Protein AF-A0A8J1U264-F1 (afdb_monomer_lite)

Radius of gyration: 26.64 Å; chains: 1; bounding box: 73×40×82 Å

Structure (mmCIF, N/CA/C/O backbone):
data_AF-A0A8J1U264-F1
#
_entry.id   AF-A0A8J1U264-F1
#
loop_
_atom_site.group_PDB
_atom_site.id
_atom_site.type_symbol
_atom_site.label_atom_id
_atom_site.label_alt_id
_atom_site.label_comp_id
_atom_site.label_asym_id
_atom_site.label_entity_id
_atom_site.label_seq_id
_atom_site.pdbx_PDB_ins_code
_atom_site.Cartn_x
_atom_site.Cartn_y
_atom_site.Cartn_z
_atom_site.occupancy
_atom_site.B_iso_or_equiv
_atom_site.auth_seq_id
_atom_site.auth_comp_id
_atom_site.auth_asym_id
_atom_site.auth_atom_id
_atom_site.pdbx_PDB_model_num
ATOM 1 N N . MET A 1 1 ? -40.507 -10.724 37.051 1.00 33.94 1 MET A N 1
ATOM 2 C CA . MET A 1 1 ? -40.653 -12.168 37.291 1.00 33.94 1 MET A CA 1
ATOM 3 C C . MET A 1 1 ? -40.998 -12.768 35.941 1.00 33.94 1 MET A C 1
ATOM 5 O O . MET A 1 1 ? -42.095 -12.512 35.477 1.00 33.94 1 MET A O 1
ATOM 9 N N . ASP A 1 2 ? -40.123 -13.366 35.143 1.00 29.97 2 ASP A N 1
ATOM 10 C CA . ASP A 1 2 ? -38.766 -13.906 35.303 1.00 29.97 2 ASP A CA 1
ATOM 11 C C . ASP A 1 2 ? -38.096 -13.805 33.915 1.00 29.97 2 ASP A C 1
ATOM 13 O O . ASP A 1 2 ? -38.728 -14.080 32.902 1.00 29.97 2 ASP A O 1
ATOM 17 N N . SER A 1 3 ? -36.954 -13.131 33.765 1.00 36.91 3 SER A N 1
ATOM 18 C CA . SER A 1 3 ? -35.611 -13.733 33.676 1.00 36.91 3 SER A CA 1
ATOM 19 C C . SER A 1 3 ? -35.494 -14.972 32.774 1.00 36.91 3 SER A C 1
ATOM 21 O O . SER A 1 3 ? -35.333 -16.088 33.254 1.00 36.91 3 SER A O 1
ATOM 23 N N . THR A 1 4 ? -35.426 -14.747 31.462 1.00 35.34 4 THR A N 1
ATOM 24 C CA . THR A 1 4 ? -34.697 -15.620 30.522 1.00 35.34 4 THR A CA 1
ATOM 25 C C . THR A 1 4 ? -33.761 -14.778 29.658 1.00 35.34 4 THR A C 1
ATOM 27 O O . THR A 1 4 ? -33.914 -14.648 28.449 1.00 35.34 4 THR A O 1
ATOM 30 N N . SER A 1 5 ? -32.785 -14.170 30.328 1.00 44.94 5 SER A N 1
ATOM 31 C CA . SER A 1 5 ? -31.529 -13.714 29.741 1.00 44.94 5 SER A CA 1
ATOM 32 C C . SER A 1 5 ? -30.432 -14.504 30.432 1.00 44.94 5 SER A C 1
ATOM 34 O O . SER A 1 5 ? -30.062 -14.158 31.552 1.00 44.94 5 SER A O 1
ATOM 36 N N . THR A 1 6 ? -29.970 -15.593 29.816 1.00 41.72 6 THR A N 1
ATOM 37 C CA . THR A 1 6 ? -28.594 -16.111 29.927 1.00 41.72 6 THR A CA 1
ATOM 38 C C . THR A 1 6 ? -28.436 -17.390 29.102 1.00 41.72 6 THR A C 1
ATOM 40 O O . THR A 1 6 ? -29.310 -18.250 29.112 1.00 41.72 6 THR A O 1
ATOM 43 N N . ARG A 1 7 ? -27.259 -17.514 28.471 1.00 38.50 7 ARG A N 1
ATOM 44 C CA . ARG A 1 7 ? -26.698 -18.663 27.727 1.00 38.50 7 ARG A CA 1
ATOM 45 C C . ARG A 1 7 ? -26.995 -18.763 26.228 1.00 38.50 7 ARG A C 1
ATOM 47 O O . ARG A 1 7 ? -27.606 -19.713 25.757 1.00 38.50 7 ARG A O 1
ATOM 54 N N . ALA A 1 8 ? -26.363 -17.863 25.478 1.00 40.03 8 ALA A N 1
ATOM 55 C CA . ALA A 1 8 ? -25.859 -18.152 24.130 1.00 40.03 8 ALA A CA 1
ATOM 56 C C . ALA A 1 8 ? -24.315 -18.025 24.049 1.00 40.03 8 ALA A C 1
ATOM 58 O O . ALA A 1 8 ? -23.764 -17.819 22.977 1.00 40.03 8 ALA A O 1
ATOM 59 N N . GLU A 1 9 ? -23.597 -18.134 25.174 1.00 43.22 9 GLU A N 1
ATOM 60 C CA . GLU A 1 9 ? -22.150 -17.840 25.252 1.00 43.22 9 GLU A CA 1
ATOM 61 C C . GLU A 1 9 ? -21.203 -19.011 24.925 1.00 43.22 9 GLU A C 1
ATOM 63 O O . GLU A 1 9 ? -19.997 -18.878 25.089 1.00 43.22 9 GLU A O 1
ATOM 68 N N . THR A 1 10 ? -21.670 -20.178 24.470 1.00 46.53 10 THR A N 1
ATOM 69 C CA . THR A 1 10 ? -20.759 -21.341 24.308 1.00 46.53 10 THR A CA 1
ATOM 70 C C . THR A 1 10 ? -21.013 -22.217 23.089 1.00 46.53 10 THR A C 1
ATOM 72 O O . THR A 1 10 ? -20.634 -23.382 23.087 1.00 46.53 10 THR A O 1
ATOM 75 N N . THR A 1 11 ? -21.604 -21.695 22.014 1.00 47.47 11 THR A N 1
ATOM 76 C CA . THR A 1 11 ? -21.873 -22.545 20.842 1.00 47.47 11 THR A CA 1
ATOM 77 C C . THR A 1 11 ? -20.769 -22.588 19.787 1.00 47.47 11 THR A C 1
ATOM 79 O O . THR A 1 11 ? -20.825 -23.502 18.984 1.00 47.47 11 THR A O 1
ATOM 82 N N . ASN A 1 12 ? -19.740 -21.720 19.789 1.00 62.34 12 ASN A N 1
ATOM 83 C CA . ASN A 1 12 ? -18.682 -21.749 18.748 1.00 62.34 12 ASN A CA 1
ATOM 84 C C . ASN A 1 12 ? -17.298 -21.178 19.157 1.00 62.34 12 ASN A C 1
ATOM 86 O O . ASN A 1 12 ? -16.482 -20.871 18.292 1.00 62.34 12 ASN A O 1
ATOM 90 N N . GLY A 1 13 ? -17.012 -20.984 20.451 1.00 77.00 13 GLY A N 1
ATOM 91 C CA . GLY A 1 13 ? -15.736 -20.385 20.895 1.00 77.00 13 GLY A CA 1
ATOM 92 C C . GLY A 1 13 ? -15.596 -18.874 20.633 1.00 77.00 13 GLY A C 1
ATOM 93 O O . GLY A 1 13 ? -14.524 -18.312 20.838 1.00 77.00 13 GLY A O 1
ATOM 94 N N . LEU A 1 14 ? -16.677 -18.209 20.210 1.00 88.88 14 LEU A N 1
ATOM 95 C CA . LEU A 1 14 ? -16.767 -16.753 20.080 1.00 88.88 14 LEU A CA 1
ATOM 96 C C . LEU A 1 14 ? -17.005 -16.112 21.452 1.00 88.88 14 LEU A C 1
ATOM 98 O O . LEU A 1 14 ? -17.959 -16.469 22.141 1.00 88.88 14 LEU A O 1
ATOM 102 N N . SER A 1 15 ? -16.178 -15.141 21.832 1.00 92.44 15 SER A N 1
ATOM 103 C CA . SER A 1 15 ? -16.378 -14.330 23.036 1.00 92.44 15 SER A CA 1
ATOM 104 C C . SER A 1 15 ? -15.818 -12.922 22.849 1.00 92.44 15 SER A C 1
ATOM 106 O O . SER A 1 15 ? -14.955 -12.691 21.997 1.00 92.44 15 SER A O 1
ATOM 108 N N . THR A 1 16 ? -16.267 -11.976 23.674 1.00 92.62 16 THR A N 1
ATOM 109 C CA . THR A 1 16 ? -15.759 -10.595 23.653 1.00 92.62 16 THR A CA 1
ATOM 110 C C . THR A 1 16 ? -14.276 -10.523 24.025 1.00 92.62 16 THR A C 1
ATOM 112 O O . THR A 1 16 ? -13.558 -9.666 23.516 1.00 92.62 16 THR A O 1
ATOM 115 N N . ASP A 1 17 ? -13.787 -11.440 24.865 1.00 91.38 17 ASP A N 1
ATOM 116 C CA . ASP A 1 17 ? -12.364 -11.510 25.219 1.00 91.38 17 ASP A CA 1
ATOM 117 C C . ASP A 1 17 ? -11.510 -11.983 24.030 1.00 91.38 17 ASP A C 1
ATOM 119 O O . ASP A 1 17 ? -10.441 -11.420 23.790 1.00 91.38 17 ASP A O 1
ATOM 123 N N . VAL A 1 18 ? -12.006 -12.944 23.235 1.00 92.75 18 VAL A N 1
ATOM 124 C CA . VAL A 1 18 ? -11.371 -13.331 21.962 1.00 92.75 18 VAL A CA 1
ATOM 125 C C . VAL A 1 18 ? -11.401 -12.155 20.985 1.00 92.75 18 VAL A C 1
ATOM 127 O O . VAL A 1 18 ? -10.377 -11.796 20.416 1.00 92.75 18 VAL A O 1
ATOM 130 N N . LEU A 1 19 ? -12.549 -11.491 20.826 1.00 94.50 19 LEU A N 1
ATOM 131 C CA . LEU A 1 19 ? -12.677 -10.339 19.932 1.00 94.50 19 LEU A CA 1
ATOM 132 C C . LEU A 1 19 ? -11.711 -9.201 20.300 1.00 94.50 19 LEU A C 1
ATOM 134 O O . LEU A 1 19 ? -11.090 -8.602 19.420 1.00 94.50 19 LEU A O 1
ATOM 138 N N . LEU A 1 20 ? -11.537 -8.918 21.593 1.00 92.81 20 LEU A N 1
ATOM 139 C CA . LEU A 1 20 ? -10.576 -7.930 22.086 1.00 92.81 20 LEU A CA 1
ATOM 140 C C . LEU A 1 20 ? -9.125 -8.323 21.792 1.00 92.81 20 LEU A C 1
ATOM 142 O O . LEU A 1 20 ? -8.337 -7.447 21.420 1.00 92.81 20 LEU A O 1
ATOM 146 N N . SER A 1 21 ? -8.784 -9.609 21.929 1.00 91.88 21 SER A N 1
ATOM 147 C CA . SER A 1 21 ? -7.420 -10.118 21.745 1.00 91.88 21 SER A CA 1
ATOM 148 C C . SER A 1 21 ? -6.993 -10.224 20.280 1.00 91.88 21 SER A C 1
ATOM 150 O O . SER A 1 21 ? -5.794 -10.181 19.999 1.00 91.88 21 SER A O 1
ATOM 152 N N . LEU A 1 22 ? -7.946 -10.309 19.342 1.00 94.69 22 LEU A N 1
ATOM 153 C CA . LEU A 1 22 ? -7.661 -10.310 17.907 1.00 94.69 22 LEU A CA 1
ATOM 154 C C . LEU A 1 22 ? -6.816 -9.093 17.516 1.00 94.69 22 LEU A C 1
ATOM 156 O O . LEU A 1 22 ? -7.205 -7.947 17.738 1.00 94.69 22 LEU A O 1
ATOM 160 N N . THR A 1 23 ? -5.655 -9.323 16.914 1.00 93.75 23 THR A N 1
ATOM 161 C CA . THR A 1 23 ? -4.781 -8.241 16.461 1.00 93.75 23 THR A CA 1
ATOM 162 C C . THR A 1 23 ? -3.932 -8.690 15.274 1.00 93.75 23 THR A C 1
ATOM 164 O O . THR A 1 23 ? -3.435 -9.821 15.273 1.00 93.75 23 THR A O 1
ATOM 167 N N . PRO A 1 24 ? -3.729 -7.827 14.265 1.00 93.06 24 PRO A N 1
ATOM 168 C CA . PRO A 1 24 ? -2.766 -8.081 13.198 1.00 93.06 24 PRO A CA 1
ATOM 169 C C . PRO A 1 24 ? -1.309 -7.891 13.660 1.00 93.06 24 PRO A C 1
ATOM 171 O O . PRO A 1 24 ? -0.377 -8.262 12.941 1.00 93.06 24 PRO A O 1
ATOM 174 N N . VAL A 1 25 ? -1.085 -7.327 14.853 1.00 91.50 25 VAL A N 1
ATOM 175 C CA . VAL A 1 25 ? 0.249 -6.994 15.361 1.00 91.50 25 VAL A CA 1
ATOM 176 C C . VAL A 1 25 ? 0.905 -8.204 16.027 1.00 91.50 25 VAL A C 1
ATOM 178 O O . VAL A 1 25 ? 0.400 -8.768 16.996 1.00 91.50 25 VAL A O 1
ATOM 181 N N . GLN A 1 26 ? 2.088 -8.574 15.544 1.00 86.75 26 GLN A N 1
ATOM 182 C CA . GLN A 1 26 ? 2.926 -9.636 16.089 1.00 86.75 26 GLN A CA 1
ATOM 183 C C . GLN A 1 26 ? 4.341 -9.097 16.309 1.00 86.75 26 GLN A C 1
ATOM 185 O O . GLN A 1 26 ? 4.951 -8.589 15.377 1.00 86.75 26 GLN A O 1
ATOM 190 N N . ASN A 1 27 ? 4.875 -9.186 17.533 1.00 85.56 27 ASN A N 1
ATOM 191 C CA . ASN A 1 27 ? 6.211 -8.666 17.872 1.00 85.56 27 ASN A CA 1
ATOM 192 C C . ASN A 1 27 ? 6.417 -7.190 17.453 1.00 85.56 27 ASN A C 1
ATOM 194 O O . ASN A 1 27 ? 7.462 -6.832 16.922 1.00 85.56 27 ASN A O 1
ATOM 198 N N . ASN A 1 28 ? 5.407 -6.335 17.676 1.00 82.94 28 ASN A N 1
ATOM 199 C CA . ASN A 1 28 ? 5.341 -4.936 17.212 1.00 82.94 28 ASN A CA 1
ATOM 200 C C . ASN A 1 28 ? 5.314 -4.724 15.686 1.00 82.94 28 ASN A C 1
ATOM 202 O O . ASN A 1 28 ? 5.345 -3.577 15.244 1.00 82.94 28 ASN A O 1
ATOM 206 N N . THR A 1 29 ? 5.186 -5.778 14.883 1.00 85.69 29 THR A N 1
ATOM 207 C CA . THR A 1 29 ? 5.007 -5.687 13.431 1.00 85.69 29 THR A CA 1
ATOM 208 C C . THR A 1 29 ? 3.558 -5.958 13.062 1.00 85.69 29 THR A C 1
ATOM 210 O O . THR A 1 29 ? 3.002 -6.986 13.440 1.00 85.69 29 THR A O 1
ATOM 213 N N . ASP A 1 30 ? 2.942 -5.053 12.311 1.00 90.31 30 ASP A N 1
ATOM 214 C CA . ASP A 1 30 ? 1.633 -5.301 11.719 1.00 90.31 30 ASP A CA 1
ATOM 215 C C . ASP A 1 30 ? 1.791 -6.237 10.511 1.00 90.31 30 ASP A C 1
ATOM 217 O O . ASP A 1 30 ? 2.374 -5.880 9.486 1.00 90.31 30 ASP A O 1
ATOM 221 N N . THR A 1 31 ? 1.315 -7.471 10.666 1.00 90.62 31 THR A N 1
ATOM 222 C CA . THR A 1 31 ? 1.432 -8.509 9.634 1.00 90.62 31 THR A CA 1
ATOM 223 C C . THR A 1 31 ? 0.484 -8.286 8.458 1.00 90.62 31 THR A C 1
ATOM 225 O O . THR A 1 31 ? 0.768 -8.755 7.356 1.00 90.62 31 THR A O 1
ATOM 228 N N . LEU A 1 32 ? -0.597 -7.525 8.653 1.00 91.88 32 LEU A N 1
ATOM 229 C CA . LEU A 1 32 ? -1.579 -7.238 7.614 1.00 91.88 32 LEU A CA 1
ATOM 230 C C . LEU A 1 32 ? -1.051 -6.221 6.600 1.00 91.88 32 LEU A C 1
ATOM 232 O O . LEU A 1 32 ? -1.324 -6.355 5.410 1.00 91.88 32 LEU A O 1
ATOM 236 N N . VAL A 1 33 ? -0.217 -5.272 7.041 1.00 91.38 33 VAL A N 1
ATOM 237 C CA . VAL A 1 33 ? 0.439 -4.282 6.163 1.00 91.38 33 VAL A CA 1
ATOM 238 C C . VAL A 1 33 ? 1.191 -4.963 5.021 1.00 91.38 33 VAL A C 1
ATOM 240 O O . VAL A 1 33 ? 1.127 -4.512 3.879 1.00 91.38 33 VAL A O 1
ATOM 243 N N . LYS A 1 34 ? 1.881 -6.077 5.302 1.00 87.81 34 LYS A N 1
ATOM 244 C CA . LYS A 1 34 ? 2.591 -6.836 4.266 1.00 87.81 34 LYS A CA 1
ATOM 245 C C . LYS A 1 34 ? 1.623 -7.368 3.208 1.00 87.81 34 LYS A C 1
ATOM 247 O O . LYS A 1 34 ? 1.851 -7.148 2.028 1.00 87.81 34 LYS A O 1
ATOM 252 N N . HIS A 1 35 ? 0.528 -7.997 3.630 1.00 88.56 35 HIS A N 1
ATOM 253 C CA . HIS A 1 35 ? -0.487 -8.509 2.709 1.00 88.56 35 HIS A CA 1
ATOM 254 C C . HIS A 1 35 ? -1.140 -7.394 1.882 1.00 88.56 35 HIS A C 1
ATOM 256 O O . HIS A 1 35 ? -1.361 -7.578 0.689 1.00 88.56 35 HIS A O 1
ATOM 262 N N . CYS A 1 36 ? -1.374 -6.221 2.481 1.00 90.88 36 CYS A N 1
ATOM 263 C CA . CYS A 1 36 ? -1.884 -5.054 1.759 1.00 90.88 36 CYS A CA 1
ATOM 264 C C . CYS A 1 36 ? -0.916 -4.607 0.657 1.00 90.88 36 CYS A C 1
ATOM 266 O O . CYS A 1 36 ? -1.336 -4.352 -0.471 1.00 90.88 36 CYS A O 1
ATOM 268 N N . LYS A 1 37 ? 0.386 -4.538 0.969 1.00 88.81 37 LYS A N 1
ATOM 269 C CA . LYS A 1 37 ? 1.421 -4.215 -0.020 1.00 88.81 37 LYS A CA 1
ATOM 270 C C . LYS A 1 37 ? 1.496 -5.264 -1.118 1.00 88.81 37 LYS A C 1
ATOM 272 O O . LYS A 1 37 ? 1.548 -4.885 -2.278 1.00 88.81 37 LYS A O 1
ATOM 277 N N . ASP A 1 38 ? 1.479 -6.547 -0.773 1.00 86.75 38 ASP A N 1
ATOM 278 C CA . ASP A 1 38 ? 1.577 -7.634 -1.751 1.00 86.75 38 ASP A CA 1
ATOM 279 C C . ASP A 1 38 ? 0.420 -7.571 -2.770 1.00 86.75 38 ASP A C 1
ATOM 281 O O . ASP A 1 38 ? 0.657 -7.687 -3.973 1.00 86.75 38 ASP A O 1
ATOM 285 N N . ILE A 1 39 ? -0.808 -7.300 -2.307 1.00 87.62 39 ILE A N 1
ATOM 286 C CA . ILE A 1 39 ? -1.984 -7.112 -3.174 1.00 87.62 39 ILE A CA 1
ATOM 287 C C . ILE A 1 39 ? -1.848 -5.860 -4.040 1.00 87.62 39 ILE A C 1
ATOM 289 O O . ILE A 1 39 ? -1.977 -5.943 -5.260 1.00 87.62 39 ILE A O 1
ATOM 293 N N . LEU A 1 40 ? -1.501 -4.713 -3.445 1.00 89.38 40 LEU A N 1
ATOM 294 C CA . LEU A 1 40 ? -1.286 -3.479 -4.204 1.00 89.38 40 LEU A CA 1
ATOM 295 C C . LEU A 1 40 ? -0.220 -3.672 -5.292 1.00 89.38 40 LEU A C 1
ATOM 297 O O . LEU A 1 40 ? -0.419 -3.283 -6.438 1.00 89.38 40 LEU A O 1
ATOM 301 N N . MET A 1 41 ? 0.903 -4.309 -4.959 1.00 87.81 41 MET A N 1
ATOM 302 C CA . MET A 1 41 ? 1.975 -4.575 -5.915 1.00 87.81 41 MET A CA 1
ATOM 303 C C . MET A 1 41 ? 1.534 -5.515 -7.029 1.00 87.81 41 MET A C 1
ATOM 305 O O . MET A 1 41 ? 1.858 -5.268 -8.191 1.00 87.81 41 MET A O 1
ATOM 309 N N . SER A 1 42 ? 0.786 -6.568 -6.695 1.00 86.38 42 SER A N 1
ATOM 310 C CA . SER A 1 42 ? 0.248 -7.481 -7.699 1.00 86.38 42 SER A CA 1
ATOM 311 C C . SER A 1 42 ? -0.684 -6.758 -8.666 1.00 86.38 42 SER A C 1
ATOM 313 O O . SER A 1 42 ? -0.563 -6.938 -9.879 1.00 86.38 42 SER A O 1
ATOM 315 N N . TYR A 1 43 ? -1.551 -5.887 -8.151 1.00 88.44 43 TYR A N 1
ATOM 316 C CA . TYR A 1 43 ? -2.444 -5.071 -8.962 1.00 88.44 43 TYR A CA 1
ATOM 317 C C . TYR A 1 43 ? -1.669 -4.148 -9.915 1.00 88.44 43 TYR A C 1
ATOM 319 O O . TYR A 1 43 ? -1.912 -4.154 -11.122 1.00 88.44 43 TYR A O 1
ATOM 327 N N . LEU A 1 44 ? -0.674 -3.414 -9.404 1.00 89.69 44 LEU A N 1
ATOM 328 C CA . LEU A 1 44 ? 0.134 -2.487 -10.206 1.00 89.69 44 LEU A CA 1
ATOM 329 C C . LEU A 1 44 ? 0.936 -3.202 -11.307 1.00 89.69 44 LEU A C 1
ATOM 331 O O . LEU A 1 44 ? 1.002 -2.720 -12.434 1.00 89.69 44 LEU A O 1
ATOM 335 N N . ILE A 1 45 ? 1.518 -4.367 -11.012 1.00 88.44 45 ILE A N 1
ATOM 336 C CA . ILE A 1 45 ? 2.321 -5.142 -11.975 1.00 88.44 45 ILE A CA 1
ATOM 337 C C . ILE A 1 45 ? 1.456 -5.774 -13.075 1.00 88.44 45 ILE A C 1
ATOM 339 O O . ILE A 1 45 ? 1.927 -5.983 -14.192 1.00 88.44 45 ILE A O 1
ATOM 343 N N . ASN A 1 46 ? 0.190 -6.074 -12.779 1.00 87.25 46 ASN A N 1
ATOM 344 C CA . ASN A 1 46 ? -0.735 -6.678 -13.736 1.00 87.25 46 ASN A CA 1
ATOM 345 C C . ASN A 1 46 ? -1.315 -5.689 -14.761 1.00 87.25 46 ASN A C 1
ATOM 347 O O . ASN A 1 46 ? -1.981 -6.132 -15.701 1.00 87.25 46 ASN A O 1
ATOM 351 N N . GLN A 1 47 ? -1.057 -4.385 -14.629 1.00 88.19 47 GLN A N 1
ATOM 352 C CA . GLN A 1 47 ? -1.457 -3.404 -15.637 1.00 88.19 47 GLN A CA 1
ATOM 353 C C . GLN A 1 47 ? -0.770 -3.697 -16.975 1.00 88.19 47 GLN A C 1
ATOM 355 O O . GLN A 1 47 ? 0.432 -3.951 -17.020 1.00 88.19 47 GLN A O 1
ATOM 360 N N . SER A 1 48 ? -1.537 -3.667 -18.069 1.00 89.19 48 SER A N 1
ATOM 361 C CA . SER A 1 48 ? -1.099 -4.184 -19.377 1.00 89.19 48 SER A CA 1
ATOM 362 C C . SER A 1 48 ? 0.235 -3.607 -19.868 1.00 89.19 48 SER A C 1
ATOM 364 O O . SER A 1 48 ? 1.145 -4.363 -20.197 1.00 89.19 48 SER A O 1
ATOM 366 N N . HIS A 1 49 ? 0.404 -2.286 -19.836 1.00 90.38 49 HIS A N 1
ATOM 367 C CA . HIS A 1 49 ? 1.614 -1.601 -20.298 1.00 90.38 49 HIS A CA 1
ATOM 368 C C . HIS A 1 49 ? 2.840 -1.888 -19.422 1.00 90.38 49 HIS A C 1
ATOM 370 O O . HIS A 1 49 ? 3.945 -2.025 -19.948 1.00 90.38 49 HIS A O 1
ATOM 376 N N . ILE A 1 50 ? 2.659 -2.025 -18.104 1.00 93.25 50 ILE A N 1
ATOM 377 C CA . ILE A 1 50 ? 3.731 -2.413 -17.174 1.00 93.25 50 ILE A CA 1
ATOM 378 C C . ILE A 1 50 ? 4.112 -3.874 -17.402 1.00 93.25 50 ILE A C 1
ATOM 380 O O . ILE A 1 50 ? 5.291 -4.204 -17.550 1.00 93.25 50 ILE A O 1
ATOM 384 N N . LYS A 1 51 ? 3.114 -4.754 -17.473 1.00 91.25 51 LYS A N 1
ATOM 385 C CA . LYS A 1 51 ? 3.315 -6.182 -17.687 1.00 91.25 51 LYS A CA 1
ATOM 386 C C . LYS A 1 51 ? 4.062 -6.454 -18.986 1.00 91.25 51 LYS A C 1
ATOM 388 O O . LYS A 1 51 ? 5.053 -7.178 -18.973 1.00 91.25 51 LYS A O 1
ATOM 393 N N . ASP A 1 52 ? 3.631 -5.847 -20.083 1.00 90.94 52 ASP A N 1
ATOM 394 C CA . ASP A 1 52 ? 4.225 -6.078 -21.398 1.00 90.94 52 ASP A CA 1
ATOM 395 C C . ASP A 1 52 ? 5.672 -5.564 -21.472 1.00 90.94 52 ASP A C 1
ATOM 397 O O . ASP A 1 52 ? 6.525 -6.185 -22.112 1.00 90.94 52 ASP A O 1
ATOM 401 N N . ALA A 1 53 ? 5.975 -4.455 -20.787 1.00 92.62 53 ALA A N 1
ATOM 402 C CA . ALA A 1 53 ? 7.310 -3.867 -20.777 1.00 92.62 53 ALA A CA 1
ATOM 403 C C . ALA A 1 53 ? 8.296 -4.599 -19.849 1.00 92.62 53 ALA A C 1
ATOM 405 O O . ALA A 1 53 ? 9.462 -4.766 -20.215 1.00 92.62 53 ALA A O 1
ATOM 406 N N . PHE A 1 54 ? 7.850 -5.032 -18.664 1.00 92.62 54 PHE A N 1
ATOM 407 C CA . PHE A 1 54 ? 8.737 -5.498 -17.589 1.00 92.62 54 PHE A CA 1
ATOM 408 C C . PHE A 1 54 ? 8.552 -6.971 -17.196 1.00 92.62 54 PHE A C 1
ATOM 410 O O . PHE A 1 54 ? 9.509 -7.593 -16.735 1.00 92.62 54 PHE A O 1
ATOM 417 N N . PHE A 1 55 ? 7.370 -7.553 -17.417 1.00 90.06 55 PHE A N 1
ATOM 418 C CA . PHE A 1 55 ? 7.003 -8.906 -16.971 1.00 90.06 55 PHE A CA 1
ATOM 419 C C . PHE A 1 55 ? 6.332 -9.765 -18.071 1.00 90.06 55 PHE A C 1
ATOM 421 O O . PHE A 1 55 ? 5.359 -10.471 -17.786 1.00 90.06 55 PHE A O 1
ATOM 428 N N . PRO A 1 56 ? 6.823 -9.765 -19.330 1.00 80.38 56 PRO A N 1
ATOM 429 C CA . PRO A 1 56 ? 6.107 -10.380 -20.455 1.00 80.38 56 PRO A CA 1
ATOM 430 C C . PRO A 1 56 ? 5.982 -11.908 -20.344 1.00 80.38 56 PRO A C 1
ATOM 432 O O . PRO A 1 56 ? 5.034 -12.497 -20.857 1.00 80.38 56 PRO A O 1
ATOM 435 N N . ASP A 1 57 ? 6.935 -12.548 -19.664 1.00 80.44 57 ASP A N 1
ATOM 436 C CA . ASP A 1 57 ? 7.035 -14.006 -19.549 1.00 80.44 57 ASP A CA 1
ATOM 437 C C . ASP A 1 57 ? 6.510 -14.527 -18.193 1.00 80.44 57 ASP A C 1
ATOM 439 O O . ASP A 1 57 ? 6.481 -15.737 -17.946 1.00 80.44 57 ASP A O 1
ATOM 443 N N . GLU A 1 58 ? 6.084 -13.634 -17.291 1.00 76.88 58 GLU A N 1
ATOM 444 C CA . GLU A 1 58 ? 5.602 -14.023 -15.968 1.00 76.88 58 GLU A CA 1
ATOM 445 C C . GLU A 1 58 ? 4.124 -14.424 -16.006 1.00 76.88 58 GLU A C 1
ATOM 447 O O . GLU A 1 58 ? 3.224 -13.652 -16.359 1.00 76.88 58 GLU A O 1
ATOM 452 N N . LYS A 1 59 ? 3.851 -15.661 -15.572 1.00 67.81 59 LYS A N 1
ATOM 453 C CA . LYS A 1 59 ? 2.497 -16.097 -15.223 1.00 67.81 59 LYS A CA 1
ATOM 454 C C . LYS A 1 59 ? 2.106 -15.434 -13.910 1.00 67.81 59 LYS A C 1
ATOM 456 O O . LYS A 1 59 ? 2.245 -16.023 -12.842 1.00 67.81 59 LYS A O 1
ATOM 461 N N . LEU A 1 60 ? 1.639 -14.198 -14.002 1.00 62.44 60 LEU A N 1
ATOM 462 C CA . LEU A 1 60 ? 1.084 -13.501 -12.856 1.00 62.44 60 LEU A CA 1
ATOM 463 C C . LEU A 1 60 ? -0.181 -14.237 -12.413 1.00 62.44 60 LEU A C 1
ATOM 465 O O . LEU A 1 60 ? -1.080 -14.505 -13.217 1.00 62.44 60 LEU A O 1
ATOM 469 N N . ASN A 1 61 ? -0.229 -14.590 -11.130 1.00 56.97 61 ASN A N 1
ATOM 470 C CA . ASN A 1 61 ? -1.466 -15.036 -10.516 1.00 56.97 61 ASN A CA 1
ATOM 471 C C . ASN A 1 61 ? -2.459 -13.883 -10.666 1.00 56.97 61 ASN A C 1
ATOM 473 O O . ASN A 1 61 ? -2.226 -12.803 -10.129 1.00 56.97 61 ASN A O 1
ATOM 477 N N . ARG A 1 62 ? -3.545 -14.101 -11.418 1.00 53.72 62 ARG A N 1
ATOM 478 C CA . ARG A 1 62 ? -4.719 -13.231 -11.342 1.00 53.72 62 ARG A CA 1
ATOM 479 C C . ARG A 1 62 ? -5.276 -13.415 -9.944 1.00 53.72 62 ARG A C 1
ATOM 481 O O . ARG A 1 62 ? -6.011 -14.370 -9.689 1.00 53.72 62 ARG A O 1
ATOM 488 N N . ILE A 1 63 ? -4.840 -12.584 -9.016 1.00 54.72 63 ILE A N 1
ATOM 489 C CA . ILE A 1 63 ? -5.516 -12.510 -7.737 1.00 54.72 63 ILE A CA 1
ATOM 490 C C . ILE A 1 63 ? -6.921 -11.957 -8.040 1.00 54.72 63 ILE A C 1
ATOM 492 O O . ILE A 1 63 ? -7.103 -11.193 -8.991 1.00 54.72 63 ILE A O 1
ATOM 496 N N . ARG A 1 64 ? -7.938 -12.397 -7.293 1.00 55.47 64 ARG A N 1
ATOM 497 C CA . ARG A 1 64 ? -9.315 -11.876 -7.376 1.00 55.47 64 ARG A CA 1
ATOM 498 C C . ARG A 1 64 ? -9.393 -10.452 -6.780 1.00 55.47 64 ARG A C 1
ATOM 500 O O . ARG A 1 64 ? -10.239 -10.181 -5.942 1.00 55.47 64 ARG A O 1
ATOM 507 N N . ASP A 1 65 ? -8.458 -9.585 -7.162 1.00 58.06 65 ASP A N 1
ATOM 508 C CA . ASP A 1 65 ? -8.191 -8.280 -6.544 1.00 58.06 65 ASP A CA 1
ATOM 509 C C . ASP A 1 65 ? -9.125 -7.175 -7.031 1.00 58.06 65 ASP A C 1
ATOM 511 O O . ASP A 1 65 ? -9.232 -6.146 -6.370 1.00 58.06 65 ASP A O 1
ATOM 515 N N . GLU A 1 66 ? -9.833 -7.389 -8.144 1.00 57.72 66 GLU A N 1
ATOM 516 C CA . GLU A 1 66 ? -10.833 -6.445 -8.668 1.00 57.72 66 GLU A CA 1
ATOM 517 C C . GLU A 1 66 ? -11.980 -6.201 -7.666 1.00 57.72 66 GLU A C 1
ATOM 519 O O . GLU A 1 66 ? -12.634 -5.168 -7.720 1.00 57.72 66 GLU A O 1
ATOM 524 N N . GLU A 1 67 ? -12.207 -7.117 -6.713 1.00 63.66 67 GLU A N 1
ATOM 525 C CA . GLU A 1 67 ? -13.178 -6.926 -5.623 1.00 63.66 67 GLU A CA 1
ATOM 526 C C . GLU A 1 67 ? -12.612 -6.111 -4.442 1.00 63.66 67 GLU A C 1
ATOM 528 O O . GLU A 1 67 ? -13.379 -5.611 -3.621 1.00 63.66 67 GLU A O 1
ATOM 533 N N . ILE A 1 68 ? -11.283 -6.001 -4.325 1.00 73.50 68 ILE A N 1
ATOM 534 C CA . ILE A 1 68 ? -10.587 -5.386 -3.181 1.00 73.50 68 ILE A CA 1
ATOM 535 C C . ILE A 1 68 ? -10.143 -3.962 -3.511 1.00 73.50 68 ILE A C 1
ATOM 537 O O . ILE A 1 68 ? -10.169 -3.099 -2.639 1.00 73.50 68 ILE A O 1
ATOM 541 N N . ILE A 1 69 ? -9.713 -3.720 -4.749 1.00 80.38 69 ILE A N 1
ATOM 542 C CA . ILE A 1 69 ? -9.212 -2.424 -5.200 1.00 80.38 69 ILE A CA 1
ATOM 543 C C . ILE A 1 69 ? -10.218 -1.819 -6.177 1.00 80.38 69 ILE A C 1
ATOM 545 O O . ILE A 1 69 ? -10.329 -2.258 -7.317 1.00 80.38 69 ILE A O 1
ATOM 549 N N . ASP A 1 70 ? -10.913 -0.774 -5.729 1.00 75.81 70 ASP A N 1
ATOM 550 C CA . ASP A 1 70 ? -11.728 0.071 -6.603 1.00 75.81 70 ASP A CA 1
ATOM 551 C C . ASP A 1 70 ? -10.813 0.965 -7.457 1.00 75.81 70 ASP A C 1
ATOM 553 O O . ASP A 1 70 ? -10.096 1.820 -6.926 1.00 75.81 70 ASP A O 1
ATOM 557 N N . SER A 1 71 ? -10.825 0.736 -8.772 1.00 74.25 71 SER A N 1
ATOM 558 C CA . SER A 1 71 ? -9.968 1.402 -9.755 1.00 74.25 71 SER A CA 1
ATOM 559 C C . SER A 1 71 ? -10.370 2.837 -10.088 1.00 74.25 71 SER A C 1
ATOM 561 O O . SER A 1 71 ? -9.575 3.549 -10.696 1.00 74.25 71 SER A O 1
ATOM 563 N N . ASP A 1 72 ? -11.580 3.269 -9.731 1.00 80.31 72 ASP A N 1
ATOM 564 C CA . ASP A 1 72 ? -12.196 4.431 -10.383 1.00 80.31 72 ASP A CA 1
ATOM 565 C C . ASP A 1 72 ? -11.788 5.776 -9.768 1.00 80.31 72 ASP A C 1
ATOM 567 O O . ASP A 1 72 ? -11.924 6.825 -10.400 1.00 80.31 72 ASP A O 1
ATOM 571 N N . TRP A 1 73 ? -11.281 5.775 -8.533 1.00 85.00 73 TRP A N 1
ATOM 572 C CA . TRP A 1 73 ? -11.008 7.002 -7.775 1.00 85.00 73 TRP A CA 1
ATOM 573 C C . TRP A 1 73 ? -9.518 7.278 -7.528 1.00 85.00 73 TRP A C 1
ATOM 575 O O . TRP A 1 73 ? -9.176 8.380 -7.096 1.00 85.00 73 TRP A O 1
ATOM 585 N N . PHE A 1 74 ? -8.632 6.310 -7.784 1.00 89.44 74 PHE A N 1
ATOM 586 C CA . PHE A 1 74 ? -7.189 6.437 -7.566 1.00 89.44 74 PHE A CA 1
ATOM 587 C C . PHE A 1 74 ? -6.419 6.151 -8.858 1.00 89.44 74 PHE A C 1
ATOM 589 O O . PHE A 1 74 ? -6.674 5.162 -9.539 1.00 89.44 74 PHE A O 1
ATOM 596 N N . ASP A 1 75 ? -5.439 6.997 -9.184 1.00 91.00 75 ASP A N 1
ATOM 597 C CA . ASP A 1 75 ? -4.641 6.848 -10.404 1.00 91.00 75 ASP A CA 1
ATOM 598 C C . ASP A 1 75 ? -3.552 5.774 -10.234 1.00 91.00 75 ASP A C 1
ATOM 600 O O . ASP A 1 75 ? -2.378 6.034 -9.940 1.00 91.00 75 ASP A O 1
ATOM 604 N N . PHE A 1 76 ? -3.973 4.517 -10.373 1.00 91.12 76 PHE A N 1
ATOM 605 C CA . PHE A 1 76 ? -3.079 3.369 -10.280 1.00 91.12 76 PHE A CA 1
ATOM 606 C C . PHE A 1 76 ? -2.099 3.290 -11.445 1.00 91.12 76 PHE A C 1
ATOM 608 O O . PHE A 1 76 ? -1.005 2.752 -11.261 1.00 91.12 76 PHE A O 1
ATOM 615 N N . GLU A 1 77 ? -2.470 3.789 -12.625 1.00 90.88 77 GLU A N 1
ATOM 616 C CA . GLU A 1 77 ? -1.572 3.822 -13.778 1.00 90.88 77 GLU A CA 1
ATOM 617 C C . GLU A 1 77 ? -0.378 4.727 -13.482 1.00 90.88 77 GLU A C 1
ATOM 619 O O . GLU A 1 77 ? 0.778 4.315 -13.622 1.00 90.88 77 GLU A O 1
ATOM 624 N N . PHE A 1 78 ? -0.645 5.931 -12.981 1.00 92.50 78 PHE A N 1
ATOM 625 C CA . PHE A 1 78 ? 0.395 6.871 -12.602 1.00 92.50 78 PHE A CA 1
ATOM 626 C C . PHE A 1 78 ? 1.298 6.322 -11.493 1.00 92.50 78 PHE A C 1
ATOM 628 O O . PHE A 1 78 ? 2.526 6.340 -11.633 1.00 92.50 78 PHE A O 1
ATOM 635 N N . LEU A 1 79 ? 0.720 5.758 -10.424 1.00 92.94 79 LEU A N 1
ATOM 636 C CA . LEU A 1 79 ? 1.499 5.141 -9.345 1.00 92.94 79 LEU A CA 1
ATOM 637 C C . LEU A 1 79 ? 2.373 3.985 -9.859 1.00 92.94 79 LEU A C 1
ATOM 639 O O . LEU A 1 79 ? 3.564 3.925 -9.544 1.00 92.94 79 LEU A O 1
ATOM 643 N N . GLY A 1 80 ? 1.802 3.078 -10.655 1.00 92.56 80 GLY A N 1
ATOM 644 C CA . GLY A 1 80 ? 2.521 1.942 -11.229 1.00 92.56 80 GLY A CA 1
ATOM 645 C C . GLY A 1 80 ? 3.703 2.393 -12.087 1.00 92.56 80 GLY A C 1
ATOM 646 O O . GLY A 1 80 ? 4.820 1.893 -11.924 1.00 92.56 80 GLY A O 1
ATOM 647 N N . ASN A 1 81 ? 3.490 3.406 -12.930 1.00 93.88 81 ASN A N 1
ATOM 648 C CA . ASN A 1 81 ? 4.524 3.978 -13.788 1.00 93.88 81 ASN A CA 1
ATOM 649 C C . ASN A 1 81 ? 5.670 4.596 -12.978 1.00 93.88 81 ASN A C 1
ATOM 651 O O . ASN A 1 81 ? 6.835 4.271 -13.215 1.00 93.88 81 ASN A O 1
ATOM 655 N N . LEU A 1 82 ? 5.359 5.433 -11.982 1.00 93.94 82 LEU A N 1
ATOM 656 C CA . LEU A 1 82 ? 6.361 6.043 -11.099 1.00 93.94 82 LEU A CA 1
ATOM 657 C C . LEU A 1 82 ? 7.221 5.002 -10.388 1.00 93.94 82 LEU A C 1
ATOM 659 O O . LEU A 1 82 ? 8.444 5.135 -10.297 1.00 93.94 82 LEU A O 1
ATOM 663 N N . LEU A 1 83 ? 6.582 3.942 -9.908 1.00 92.88 83 LEU A N 1
ATOM 664 C CA . LEU A 1 83 ? 7.258 2.843 -9.249 1.00 92.88 83 LEU A CA 1
ATOM 665 C C . LEU A 1 83 ? 8.187 2.073 -10.207 1.00 92.88 83 LEU A C 1
ATOM 667 O O . LEU A 1 83 ? 9.312 1.737 -9.822 1.00 92.88 83 LEU A O 1
ATOM 671 N N . MET A 1 84 ? 7.786 1.845 -11.462 1.00 93.88 84 MET A N 1
ATOM 672 C CA . MET A 1 84 ? 8.677 1.280 -12.487 1.00 93.88 84 MET A CA 1
ATOM 673 C C . MET A 1 84 ? 9.867 2.206 -12.769 1.00 93.88 84 MET A C 1
ATOM 675 O O . MET A 1 84 ? 11.014 1.752 -12.754 1.00 93.88 84 MET A O 1
ATOM 679 N N . PHE A 1 85 ? 9.629 3.510 -12.945 1.00 94.31 85 PHE A N 1
ATOM 680 C CA . PHE A 1 85 ? 10.690 4.494 -13.184 1.00 94.31 85 PHE A CA 1
ATOM 681 C C . PHE A 1 85 ? 11.702 4.552 -12.044 1.00 94.31 85 PHE A C 1
ATOM 683 O O . PHE A 1 85 ? 12.907 4.545 -12.301 1.00 94.31 85 PHE A O 1
ATOM 690 N N . LYS A 1 86 ? 11.234 4.519 -10.792 1.00 92.94 86 LYS A N 1
ATOM 691 C CA . LYS A 1 86 ? 12.107 4.465 -9.615 1.00 92.94 86 LYS A CA 1
ATOM 692 C C . LYS A 1 86 ? 13.063 3.275 -9.673 1.00 92.94 86 LYS A C 1
ATOM 694 O O . LYS A 1 86 ? 14.256 3.438 -9.431 1.00 92.94 86 LYS A O 1
ATOM 699 N N . ASN A 1 87 ? 12.576 2.089 -10.040 1.00 92.12 87 ASN A N 1
ATOM 700 C CA . ASN A 1 87 ? 13.455 0.926 -10.186 1.00 92.12 87 ASN A CA 1
ATOM 701 C C . ASN A 1 87 ? 14.443 1.103 -11.328 1.00 92.12 87 ASN A C 1
ATOM 703 O O . ASN A 1 87 ? 15.632 0.885 -11.121 1.00 92.12 87 ASN A O 1
ATOM 707 N N . VAL A 1 88 ? 13.972 1.512 -12.509 1.00 93.75 88 VAL A N 1
ATOM 708 C CA . VAL A 1 88 ? 14.841 1.716 -13.676 1.00 93.75 88 VAL A CA 1
ATOM 709 C C . VAL A 1 88 ? 15.977 2.684 -13.354 1.00 93.75 88 VAL A C 1
ATOM 711 O O . VAL A 1 88 ? 17.127 2.392 -13.669 1.00 93.75 88 VAL A O 1
ATOM 714 N N . TYR A 1 89 ? 15.685 3.784 -12.661 1.00 93.38 89 TYR A N 1
ATOM 715 C CA . TYR A 1 89 ? 16.688 4.755 -12.225 1.00 93.38 89 TYR A CA 1
ATOM 716 C C . TYR A 1 89 ? 17.771 4.143 -11.314 1.00 93.38 89 TYR A C 1
ATOM 718 O O . TYR A 1 89 ? 18.952 4.486 -11.420 1.00 93.38 89 TYR A O 1
ATOM 726 N N . HIS A 1 90 ? 17.390 3.213 -10.435 1.00 91.25 90 HIS A N 1
ATOM 727 C CA . HIS A 1 90 ? 18.311 2.547 -9.511 1.00 91.25 90 HIS A CA 1
ATOM 728 C C . HIS A 1 90 ? 19.069 1.359 -10.114 1.00 91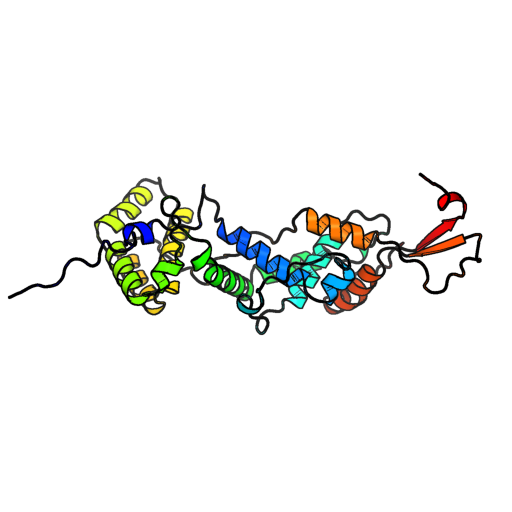.25 90 HIS A C 1
ATOM 730 O O . HIS A 1 90 ? 20.051 0.900 -9.518 1.00 91.25 90 HIS A O 1
ATOM 736 N N . ILE A 1 91 ? 18.664 0.866 -11.285 1.00 89.44 91 ILE A N 1
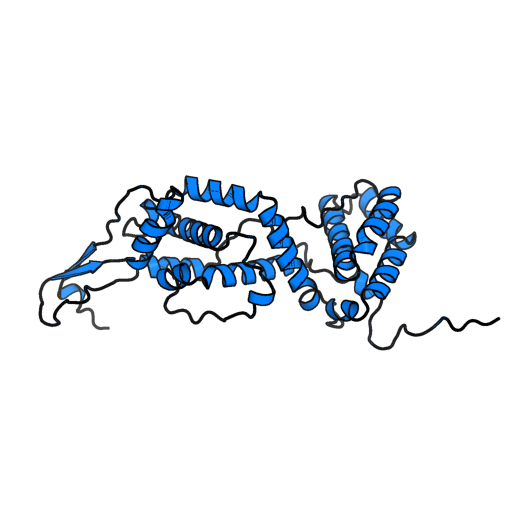ATOM 737 C CA . ILE A 1 91 ? 19.384 -0.207 -11.965 1.00 89.44 91 ILE A CA 1
ATOM 738 C C . ILE A 1 91 ? 20.734 0.322 -12.453 1.00 89.44 91 ILE A C 1
ATOM 740 O O . ILE A 1 91 ? 20.851 1.367 -13.090 1.00 89.44 91 ILE A O 1
ATOM 744 N N . LYS A 1 92 ? 21.787 -0.445 -12.168 1.00 85.81 92 LYS A N 1
ATOM 745 C CA . LYS A 1 92 ? 23.108 -0.240 -12.763 1.00 85.81 92 LYS A CA 1
ATOM 746 C C . LYS A 1 92 ? 23.162 -0.989 -14.086 1.00 85.81 92 LYS A C 1
ATOM 748 O O . LYS A 1 92 ? 23.599 -2.138 -14.126 1.00 85.81 92 LYS A O 1
ATOM 753 N N . ASP A 1 93 ? 22.684 -0.362 -15.152 1.00 86.00 93 ASP A N 1
ATOM 754 C CA . ASP A 1 93 ? 22.681 -0.972 -16.476 1.00 86.00 93 ASP A CA 1
ATOM 755 C C . ASP A 1 93 ? 23.868 -0.517 -17.337 1.00 86.00 93 ASP A C 1
ATOM 757 O O . ASP A 1 93 ? 24.426 0.569 -17.179 1.00 86.00 93 ASP A O 1
ATOM 761 N N . THR A 1 94 ? 24.274 -1.383 -18.267 1.00 87.75 94 THR A N 1
ATOM 762 C CA . THR A 1 94 ? 25.405 -1.113 -19.175 1.00 87.75 94 THR A CA 1
ATOM 763 C C . THR A 1 94 ? 25.030 -0.131 -20.293 1.00 87.75 94 THR A C 1
ATOM 765 O O . THR A 1 94 ? 25.911 0.466 -20.905 1.00 87.75 94 THR A O 1
ATOM 768 N N . TYR A 1 95 ? 23.734 0.042 -20.559 1.00 89.69 95 TYR A N 1
ATOM 769 C CA . TYR A 1 95 ? 23.188 0.782 -21.699 1.00 89.69 95 TYR A CA 1
ATOM 770 C C . TYR A 1 95 ? 22.766 2.212 -21.334 1.00 89.69 95 TYR A C 1
ATOM 772 O O . TYR A 1 95 ? 22.276 2.950 -22.187 1.00 89.69 95 TYR A O 1
ATOM 780 N N . LYS A 1 96 ? 22.984 2.621 -20.076 1.00 93.06 96 LYS A N 1
ATOM 781 C CA . LYS A 1 96 ? 22.594 3.918 -19.511 1.00 93.06 96 LYS A CA 1
ATOM 782 C C . LYS A 1 96 ? 21.094 4.215 -19.655 1.00 93.06 96 LYS A C 1
ATOM 784 O O . LYS A 1 96 ? 20.713 5.384 -19.7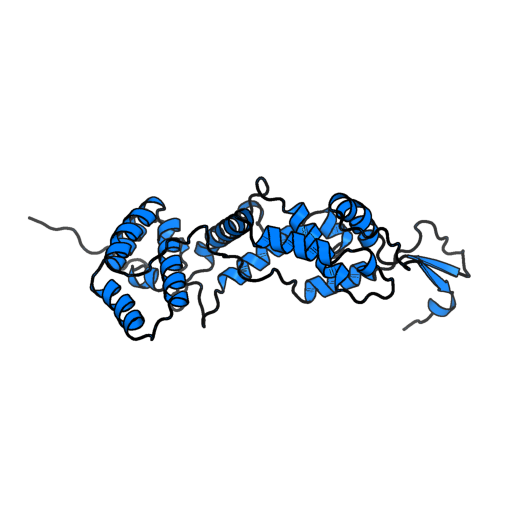28 1.00 93.06 96 LYS A O 1
ATOM 789 N N . ILE A 1 97 ? 20.245 3.187 -19.693 1.00 93.75 97 ILE A N 1
ATOM 790 C CA . ILE A 1 97 ? 18.782 3.336 -19.700 1.00 93.75 97 ILE A CA 1
ATOM 791 C C . ILE A 1 97 ? 18.330 4.028 -18.410 1.00 93.75 97 ILE A C 1
ATOM 793 O O . ILE A 1 97 ? 17.450 4.886 -18.450 1.00 93.75 97 ILE A O 1
ATOM 797 N N . ASN A 1 98 ? 19.001 3.771 -17.286 1.00 94.38 98 ASN A N 1
ATOM 798 C CA . ASN A 1 98 ? 18.750 4.462 -16.025 1.00 94.38 98 ASN A CA 1
ATOM 799 C C . ASN A 1 98 ? 18.876 5.998 -16.121 1.00 94.38 98 ASN A C 1
ATOM 801 O O . ASN A 1 98 ? 18.167 6.716 -15.422 1.00 94.38 98 ASN A O 1
ATOM 805 N N . LYS A 1 99 ? 19.728 6.523 -17.018 1.00 95.19 99 LYS A N 1
ATOM 806 C CA . LYS A 1 99 ? 19.909 7.973 -17.233 1.00 95.19 99 LYS A CA 1
ATOM 807 C C . LYS A 1 99 ? 18.771 8.631 -18.012 1.00 95.19 99 LYS A C 1
ATOM 809 O O . LYS A 1 99 ? 18.706 9.859 -18.065 1.00 95.19 99 LYS A O 1
ATOM 814 N N . MET A 1 100 ? 17.890 7.844 -18.628 1.00 95.44 100 MET A N 1
ATOM 815 C CA . MET A 1 100 ? 16.689 8.370 -19.280 1.00 95.44 100 MET A CA 1
ATOM 816 C C . MET A 1 100 ? 15.639 8.854 -18.272 1.00 95.44 100 MET A C 1
ATOM 818 O O . MET A 1 100 ? 14.727 9.580 -18.660 1.00 95.44 100 MET A O 1
ATOM 822 N N . VAL A 1 101 ? 15.755 8.449 -17.004 1.00 96.25 101 VAL A N 1
ATOM 823 C CA . VAL A 1 101 ? 14.786 8.729 -15.942 1.00 96.25 101 VAL A CA 1
ATOM 824 C C . VAL A 1 101 ? 15.324 9.810 -15.008 1.00 96.25 101 VAL A C 1
ATOM 826 O O . VAL A 1 101 ? 16.412 9.675 -14.446 1.00 96.25 101 VAL A O 1
ATOM 829 N N . ASP A 1 102 ? 14.542 10.864 -14.797 1.00 95.94 102 ASP A N 1
ATOM 830 C CA . ASP A 1 102 ? 14.783 11.853 -13.754 1.00 95.94 102 ASP A CA 1
ATOM 831 C C . ASP A 1 102 ? 14.347 11.292 -12.396 1.00 95.94 102 ASP A C 1
ATOM 833 O O . ASP A 1 102 ? 13.200 11.428 -11.962 1.00 95.94 102 ASP A O 1
ATOM 837 N N . GLY A 1 103 ? 15.289 10.645 -11.709 1.00 93.69 103 GLY A N 1
ATOM 838 C CA . GLY A 1 103 ? 15.042 10.059 -10.396 1.00 93.69 103 GLY A CA 1
ATOM 839 C C . GLY A 1 103 ? 14.630 11.075 -9.328 1.00 93.69 103 GLY A C 1
ATOM 840 O O . GLY A 1 103 ? 13.940 10.698 -8.386 1.00 93.69 103 GLY A O 1
ATOM 841 N N . LYS A 1 104 ? 15.004 12.357 -9.457 1.00 94.56 104 LYS A N 1
ATOM 842 C CA . LYS A 1 104 ? 14.613 13.379 -8.478 1.00 94.56 104 LYS A CA 1
ATOM 843 C C . LYS A 1 104 ? 13.118 13.667 -8.588 1.00 94.56 104 LYS A C 1
ATOM 845 O O . LYS A 1 104 ? 12.415 13.593 -7.583 1.00 94.56 104 LYS A O 1
ATOM 850 N N . THR A 1 105 ? 12.649 13.920 -9.807 1.00 95.31 105 THR A N 1
ATOM 851 C CA . THR A 1 105 ? 11.229 14.157 -10.091 1.00 95.31 105 THR A CA 1
ATOM 852 C C . THR A 1 105 ? 10.378 12.946 -9.690 1.00 95.31 105 THR A C 1
ATOM 854 O O . THR A 1 105 ? 9.333 13.104 -9.064 1.00 95.31 105 THR A O 1
ATOM 857 N N . VAL A 1 106 ? 10.855 11.720 -9.944 1.00 94.69 106 VAL A N 1
ATOM 858 C CA . VAL A 1 106 ? 10.167 10.487 -9.511 1.00 94.69 106 VAL A CA 1
ATOM 859 C C . VAL A 1 106 ? 10.004 10.412 -7.988 1.00 94.69 106 VAL A C 1
ATOM 861 O O . VAL A 1 106 ? 8.916 10.098 -7.508 1.00 94.69 106 VAL A O 1
ATOM 864 N N . GLU A 1 107 ? 11.060 10.685 -7.217 1.00 92.69 107 GLU A N 1
ATOM 865 C CA . GLU A 1 107 ? 10.992 10.646 -5.748 1.00 92.69 107 GLU A CA 1
ATOM 866 C C . GLU A 1 107 ? 10.079 11.738 -5.178 1.00 92.69 107 GLU A C 1
ATOM 868 O O . GLU A 1 107 ? 9.358 11.484 -4.213 1.00 92.69 107 GLU A O 1
ATOM 873 N N . GLU A 1 108 ? 10.076 12.934 -5.773 1.00 93.88 108 GLU A N 1
ATOM 874 C CA . GLU A 1 108 ? 9.173 14.026 -5.386 1.00 93.88 108 GLU A CA 1
ATOM 875 C C . GLU A 1 108 ? 7.706 13.630 -5.610 1.00 93.88 108 GLU A C 1
ATOM 877 O O . GLU A 1 108 ? 6.915 13.664 -4.667 1.00 93.88 108 GLU A O 1
ATOM 882 N N . LEU A 1 109 ? 7.367 13.128 -6.801 1.00 94.06 109 LEU A N 1
ATOM 883 C CA . LEU A 1 109 ? 6.007 12.684 -7.126 1.00 94.06 109 LEU A CA 1
ATOM 884 C C . LEU A 1 109 ? 5.545 11.511 -6.246 1.00 94.06 109 LEU A C 1
ATOM 886 O O . LEU A 1 109 ? 4.424 11.515 -5.735 1.00 94.06 109 LEU A O 1
ATOM 890 N N . LEU A 1 110 ? 6.406 10.515 -6.010 1.00 92.50 110 LEU A N 1
ATOM 891 C CA . LEU A 1 110 ? 6.079 9.393 -5.122 1.00 92.50 110 LEU A CA 1
ATOM 892 C C . LEU A 1 110 ? 5.868 9.846 -3.677 1.00 92.50 110 LEU A C 1
ATOM 894 O O . LEU A 1 110 ? 4.971 9.339 -2.999 1.00 92.50 110 LEU A O 1
ATOM 898 N N . LYS A 1 111 ? 6.679 10.792 -3.194 1.00 91.94 111 LYS A N 1
ATOM 899 C CA . LYS A 1 111 ? 6.529 11.361 -1.854 1.00 91.94 111 LYS A CA 1
ATOM 900 C C . LYS A 1 111 ? 5.201 12.099 -1.712 1.00 91.94 111 LYS A C 1
ATOM 902 O O . LYS A 1 111 ? 4.546 11.940 -0.678 1.00 91.94 111 LYS A O 1
ATOM 907 N N . ASP A 1 112 ? 4.800 12.858 -2.725 1.00 92.38 112 ASP A N 1
ATOM 908 C CA . ASP A 1 112 ? 3.532 13.586 -2.732 1.00 92.38 112 ASP A CA 1
ATOM 909 C C . ASP A 1 112 ? 2.342 12.622 -2.693 1.00 92.38 112 ASP A C 1
ATOM 911 O O . ASP A 1 112 ? 1.464 12.769 -1.836 1.00 92.38 112 ASP A O 1
ATOM 915 N N . ILE A 1 113 ? 2.365 11.563 -3.514 1.00 91.94 113 ILE A N 1
ATOM 916 C CA . ILE A 1 113 ? 1.346 10.505 -3.473 1.00 91.94 113 ILE A CA 1
ATOM 917 C C . ILE A 1 113 ? 1.299 9.867 -2.086 1.00 91.94 113 ILE A C 1
ATOM 919 O O . ILE A 1 113 ? 0.243 9.883 -1.458 1.00 91.94 113 ILE A O 1
ATOM 923 N N . CYS A 1 114 ? 2.425 9.368 -1.563 1.00 89.81 114 CYS A N 1
ATOM 924 C CA . CYS A 1 114 ? 2.463 8.669 -0.270 1.00 89.81 114 CYS A CA 1
ATOM 925 C C . CYS A 1 114 ? 2.061 9.572 0.913 1.00 89.81 114 CYS A C 1
ATOM 927 O O . CYS A 1 114 ? 1.635 9.089 1.960 1.00 89.81 114 CYS A O 1
ATOM 929 N N . SER A 1 115 ? 2.175 10.894 0.765 1.00 89.38 115 SER A N 1
ATOM 930 C CA . SER A 1 115 ? 1.772 11.860 1.795 1.00 89.38 115 SER A CA 1
ATOM 931 C C . SER A 1 115 ? 0.303 12.288 1.684 1.00 89.38 115 SER A C 1
ATOM 933 O O . SER A 1 115 ? -0.250 12.827 2.651 1.00 89.38 115 SER A O 1
ATOM 935 N N . SER A 1 116 ? -0.341 12.039 0.541 1.00 91.00 116 SER A N 1
ATOM 936 C CA . SER A 1 116 ? -1.703 12.482 0.225 1.00 91.00 116 SER A CA 1
ATOM 937 C C . SER A 1 116 ? -2.776 11.864 1.135 1.00 91.00 116 SER A C 1
ATOM 939 O O . SER A 1 116 ? -2.540 10.915 1.891 1.00 91.00 116 SER A O 1
ATOM 941 N N . SER A 1 117 ? -3.990 12.421 1.093 1.00 91.00 117 SER A N 1
ATOM 942 C CA . SER A 1 117 ? -5.161 11.791 1.714 1.00 91.00 117 SER A CA 1
ATOM 943 C C . SER A 1 117 ? -5.601 10.539 0.966 1.00 91.00 117 SER A C 1
ATOM 945 O O . SER A 1 117 ? -6.093 9.604 1.588 1.00 91.00 117 SER A O 1
ATOM 947 N N . ASP A 1 118 ? -5.428 10.516 -0.353 1.00 90.62 118 ASP A N 1
ATOM 948 C CA . ASP A 1 118 ? -5.921 9.434 -1.203 1.00 90.62 118 ASP A CA 1
ATOM 949 C C . ASP A 1 118 ? -5.093 8.164 -1.008 1.00 90.62 118 ASP A C 1
ATOM 951 O O . ASP A 1 118 ? -5.659 7.080 -0.917 1.00 90.62 118 ASP A O 1
ATOM 955 N N . TRP A 1 119 ? -3.789 8.299 -0.752 1.00 91.94 119 TRP A N 1
ATOM 956 C CA . TRP A 1 119 ? -2.949 7.190 -0.291 1.00 91.94 119 TRP A CA 1
ATOM 957 C C . TRP A 1 119 ? -3.432 6.577 1.028 1.00 91.94 119 TRP A C 1
ATOM 959 O O . TRP A 1 119 ? -3.522 5.357 1.163 1.00 91.94 119 TRP A O 1
ATOM 969 N N . LYS A 1 120 ? -3.803 7.418 2.000 1.00 91.25 120 LYS A N 1
ATOM 970 C CA . LYS A 1 120 ? -4.319 6.944 3.293 1.00 91.25 120 LYS A CA 1
ATOM 971 C C . LYS A 1 120 ? -5.670 6.245 3.139 1.00 91.25 120 LYS A C 1
ATOM 973 O O . LYS A 1 120 ? -5.879 5.193 3.737 1.00 91.25 120 LYS A O 1
ATOM 978 N N . LYS A 1 121 ? -6.560 6.784 2.295 1.00 91.00 121 LYS A N 1
ATOM 979 C CA . LYS A 1 121 ? -7.836 6.140 1.939 1.00 91.00 121 LYS A CA 1
ATOM 980 C C . LYS A 1 121 ? -7.614 4.794 1.254 1.00 91.00 121 LYS A C 1
ATOM 982 O O . LYS A 1 121 ? -8.302 3.839 1.598 1.00 91.00 121 LYS A O 1
ATOM 987 N N . LEU A 1 122 ? -6.643 4.708 0.341 1.00 91.25 122 LEU A N 1
ATOM 988 C CA . LEU A 1 122 ? -6.309 3.477 -0.378 1.00 91.25 122 LEU A CA 1
ATOM 989 C C . LEU A 1 122 ? -5.846 2.416 0.611 1.00 91.25 122 LEU A C 1
ATOM 991 O O . LEU A 1 122 ? -6.358 1.300 0.624 1.00 91.25 122 LEU A O 1
ATOM 995 N N . GLY A 1 123 ? -4.926 2.799 1.497 1.00 92.38 123 GLY A N 1
ATOM 996 C CA . GLY A 1 123 ? -4.457 1.923 2.554 1.00 92.38 123 GLY A CA 1
ATOM 997 C C . GLY A 1 123 ? -5.575 1.454 3.466 1.00 92.38 123 GLY A C 1
ATOM 998 O O . GLY A 1 123 ? -5.678 0.261 3.726 1.00 92.38 123 GLY A O 1
ATOM 999 N N . PHE A 1 124 ? -6.438 2.365 3.912 1.00 92.62 124 PHE A N 1
ATOM 1000 C CA . PHE A 1 124 ? -7.593 2.013 4.730 1.00 92.62 124 PHE A CA 1
ATOM 1001 C C . PHE A 1 124 ? -8.529 1.030 4.012 1.00 92.62 124 PHE A C 1
ATOM 1003 O O . PHE A 1 124 ? -8.943 0.043 4.614 1.00 92.62 124 PHE A O 1
ATOM 1010 N N . ASN A 1 125 ? -8.827 1.254 2.731 1.00 91.25 125 ASN A N 1
ATOM 1011 C CA . ASN A 1 125 ? -9.706 0.405 1.926 1.00 91.25 125 ASN A CA 1
ATOM 1012 C C . ASN A 1 125 ? -9.145 -1.021 1.744 1.00 91.25 125 ASN A C 1
ATOM 1014 O O . ASN A 1 125 ? -9.835 -1.998 2.042 1.00 91.25 125 ASN A O 1
ATOM 1018 N N . ILE A 1 126 ? -7.870 -1.155 1.365 1.00 92.19 126 ILE A N 1
ATOM 1019 C CA . ILE A 1 126 ? -7.229 -2.472 1.227 1.00 92.19 126 ILE A CA 1
ATOM 1020 C C . ILE A 1 126 ? -7.156 -3.166 2.595 1.00 92.19 126 ILE A C 1
ATOM 1022 O O . ILE A 1 126 ? -7.514 -4.335 2.737 1.00 92.19 126 ILE A O 1
ATOM 1026 N N . TYR A 1 127 ? -6.733 -2.439 3.631 1.00 94.06 127 TYR A N 1
ATOM 1027 C CA . TYR A 1 127 ? -6.553 -2.993 4.971 1.00 94.06 127 TYR A CA 1
ATOM 1028 C C . TYR A 1 127 ? -7.871 -3.485 5.575 1.00 94.06 127 TYR A C 1
ATOM 1030 O O . TYR A 1 127 ? -7.925 -4.596 6.098 1.00 94.06 127 TYR A O 1
ATOM 1038 N N . THR A 1 128 ? -8.946 -2.700 5.468 1.00 93.56 128 THR A N 1
ATOM 1039 C CA . THR A 1 128 ? -10.292 -3.082 5.935 1.00 93.56 128 THR A CA 1
ATOM 1040 C C . THR A 1 128 ? -10.859 -4.276 5.177 1.00 93.56 128 THR A C 1
ATOM 1042 O O . THR A 1 128 ? -11.496 -5.123 5.798 1.00 93.56 128 THR A O 1
ATOM 1045 N N . SER A 1 129 ? -10.583 -4.391 3.878 1.00 92.31 129 SER A N 1
ATOM 1046 C CA . SER A 1 129 ? -11.025 -5.525 3.058 1.00 92.31 129 SER A CA 1
ATOM 1047 C C . SER A 1 129 ? -10.338 -6.837 3.451 1.00 92.31 129 SER A C 1
ATOM 1049 O O . SER A 1 129 ? -10.970 -7.892 3.453 1.00 92.31 129 SER A O 1
ATOM 1051 N N . LEU A 1 130 ? -9.060 -6.782 3.846 1.00 92.88 130 LEU A N 1
ATOM 1052 C CA . LEU A 1 130 ? -8.284 -7.963 4.245 1.00 92.88 130 LEU A CA 1
ATOM 1053 C C . LEU A 1 130 ? -8.413 -8.323 5.729 1.00 92.88 130 LEU A C 1
ATOM 1055 O O . LEU A 1 130 ? -8.251 -9.488 6.104 1.00 92.88 130 LEU A O 1
ATOM 1059 N N . PHE A 1 131 ? -8.702 -7.350 6.593 1.00 95.31 131 PHE A N 1
ATOM 1060 C CA . PHE A 1 131 ? -8.768 -7.550 8.041 1.00 95.31 131 PHE A CA 1
ATOM 1061 C C . PHE A 1 131 ? -9.628 -8.756 8.467 1.00 95.31 131 PHE A C 1
ATOM 1063 O O . PHE A 1 131 ? -9.151 -9.547 9.288 1.00 95.31 131 PHE A O 1
ATOM 1070 N N . PRO A 1 132 ? -10.840 -8.977 7.910 1.00 95.19 132 PRO A N 1
ATOM 1071 C CA . PRO A 1 132 ? -11.705 -10.079 8.320 1.00 95.19 132 PRO A CA 1
ATOM 1072 C C . PRO A 1 132 ? -11.094 -11.467 8.139 1.00 95.19 132 PRO A C 1
ATOM 1074 O O . PRO A 1 132 ? -11.372 -12.359 8.942 1.00 95.19 132 PRO A O 1
ATOM 1077 N N . ASP A 1 133 ? -10.275 -11.649 7.105 1.00 92.69 133 ASP A N 1
ATOM 1078 C CA . ASP A 1 133 ? -9.718 -12.951 6.729 1.00 92.69 133 ASP A CA 1
ATOM 1079 C C . ASP A 1 133 ? -8.361 -13.228 7.363 1.00 92.69 133 ASP A C 1
ATOM 1081 O O . ASP A 1 133 ? -8.046 -14.371 7.699 1.00 92.69 133 ASP A O 1
ATOM 1085 N N . PHE A 1 134 ? -7.556 -12.183 7.541 1.00 91.88 134 PHE A N 1
ATOM 1086 C CA . PHE A 1 134 ? -6.175 -12.323 7.991 1.00 91.88 134 PHE A CA 1
ATOM 1087 C C . PHE A 1 134 ? -6.015 -12.154 9.504 1.00 91.88 134 PHE A C 1
ATOM 1089 O O . PHE A 1 134 ? -5.098 -12.738 10.090 1.00 91.88 134 PHE A O 1
ATOM 1096 N N . VAL A 1 135 ? -6.907 -11.410 10.167 1.00 94.38 135 VAL A N 1
ATOM 1097 C CA . VAL A 1 135 ? -6.865 -11.250 11.625 1.00 94.38 135 VAL A CA 1
ATOM 1098 C C . VAL A 1 135 ? -7.594 -12.407 12.287 1.00 94.38 135 VAL A C 1
ATOM 1100 O O . VAL A 1 135 ? -8.809 -12.556 12.162 1.00 94.38 135 VAL A O 1
ATOM 1103 N N . LYS A 1 136 ? -6.840 -13.231 13.016 1.00 92.50 136 LYS A N 1
ATOM 1104 C CA . LYS A 1 136 ? -7.356 -14.444 13.647 1.00 92.50 136 LYS A CA 1
ATOM 1105 C C . LYS A 1 136 ? -6.707 -14.744 14.984 1.00 92.50 136 LYS A C 1
ATOM 1107 O O . LYS A 1 136 ? -5.561 -14.366 15.237 1.00 92.50 136 LYS A O 1
ATOM 1112 N N . ASP A 1 137 ? -7.446 -15.456 15.819 1.00 89.25 137 ASP A N 1
ATOM 1113 C CA . ASP A 1 137 ? -6.955 -15.935 17.097 1.00 89.25 137 ASP A CA 1
ATOM 1114 C C . ASP A 1 137 ? -5.935 -17.056 16.872 1.00 89.25 137 ASP A C 1
ATOM 1116 O O . ASP A 1 137 ? -6.126 -17.940 16.035 1.00 89.25 137 ASP A O 1
ATOM 1120 N N . ARG A 1 138 ? -4.827 -17.026 17.612 1.00 81.69 138 ARG A N 1
ATOM 1121 C CA . ARG A 1 138 ? -3.722 -17.971 17.388 1.00 81.69 138 ARG A CA 1
ATOM 1122 C C . ARG A 1 138 ? -4.022 -19.373 17.898 1.00 81.69 138 ARG A C 1
ATOM 1124 O O . ARG A 1 138 ? -3.452 -20.326 17.376 1.00 81.69 138 ARG A O 1
ATOM 1131 N N . LEU A 1 139 ? -4.859 -19.493 18.925 1.00 84.38 139 LEU A N 1
ATOM 1132 C CA . LEU A 1 139 ? -5.141 -20.770 19.577 1.00 84.38 139 LEU A CA 1
ATOM 1133 C C . LEU A 1 139 ? -6.253 -21.523 18.849 1.00 84.38 139 LEU A C 1
ATOM 1135 O O . LEU A 1 139 ? -6.144 -22.720 18.607 1.00 84.38 139 LEU A O 1
ATOM 1139 N N . THR A 1 140 ? -7.310 -20.808 18.481 1.00 84.44 140 THR A N 1
ATOM 1140 C CA . THR A 1 140 ? -8.523 -21.370 17.879 1.00 84.44 140 THR A CA 1
ATOM 1141 C C . THR A 1 140 ? -8.556 -21.238 16.358 1.00 84.44 140 THR A C 1
ATOM 1143 O O . THR A 1 140 ? -9.398 -21.860 15.715 1.00 84.44 140 THR A O 1
ATOM 1146 N N . ASN A 1 141 ? -7.653 -20.443 15.764 1.00 86.44 141 ASN A N 1
ATOM 1147 C CA . ASN A 1 141 ? -7.637 -20.100 14.336 1.00 86.44 141 ASN A CA 1
ATOM 1148 C C . ASN A 1 141 ? -8.931 -19.407 13.857 1.00 86.44 141 ASN A C 1
ATOM 1150 O O . ASN A 1 141 ? -9.205 -19.348 12.658 1.00 86.44 141 ASN A O 1
ATOM 1154 N N . LEU A 1 142 ? -9.723 -18.872 14.790 1.00 90.94 142 LEU A N 1
ATOM 1155 C CA . LEU A 1 142 ? -10.966 -18.176 14.505 1.00 90.94 142 LEU A CA 1
ATOM 1156 C C . LEU A 1 142 ? -10.671 -16.788 13.933 1.00 90.94 142 LEU A C 1
ATOM 1158 O O . LEU A 1 142 ? -9.972 -15.990 14.558 1.00 90.94 142 LEU A O 1
ATOM 1162 N N . THR A 1 143 ? -11.188 -16.506 12.739 1.00 94.25 143 THR A N 1
ATOM 1163 C CA . THR A 1 143 ? -10.976 -15.233 12.040 1.00 94.25 143 THR A CA 1
ATOM 1164 C C . THR A 1 143 ? -11.984 -14.176 12.477 1.00 94.25 143 THR A C 1
ATOM 1166 O O . THR A 1 143 ? -13.102 -14.486 12.899 1.00 94.25 143 THR A O 1
ATOM 1169 N N . PHE A 1 144 ? -11.615 -12.905 12.321 1.00 96.12 144 PHE A N 1
ATOM 1170 C CA . PHE A 1 144 ? -12.503 -11.780 12.598 1.00 96.12 144 PHE A CA 1
ATOM 1171 C C . PHE A 1 144 ? -13.807 -11.851 11.787 1.00 96.12 144 PHE A C 1
ATOM 1173 O O . PHE A 1 144 ? -14.868 -11.501 12.304 1.00 96.12 144 PHE A O 1
ATOM 1180 N N . ARG A 1 145 ? -13.766 -12.405 10.565 1.00 95.88 145 ARG A N 1
ATOM 1181 C CA . ARG A 1 145 ? -14.946 -12.637 9.715 1.00 95.88 145 ARG A CA 1
ATOM 1182 C C . ARG A 1 145 ? -16.086 -13.352 10.444 1.00 95.88 145 ARG A C 1
ATOM 1184 O O . ARG A 1 145 ? -17.244 -13.052 10.175 1.00 95.88 145 ARG A O 1
ATOM 1191 N N . LYS A 1 146 ? -15.793 -14.244 11.396 1.00 94.56 146 LYS A N 1
ATOM 1192 C CA . LYS A 1 146 ? -16.834 -14.939 12.172 1.00 94.56 146 LYS A CA 1
ATOM 1193 C C . LYS A 1 146 ? -17.654 -14.025 13.076 1.00 94.56 146 LYS A C 1
ATOM 1195 O O . LYS A 1 146 ? -18.830 -14.293 13.292 1.00 94.56 146 LYS A O 1
ATOM 1200 N N . PHE A 1 147 ? -17.081 -12.923 13.548 1.00 95.38 147 PHE A N 1
ATOM 1201 C CA . PHE A 1 147 ? -17.823 -11.921 14.312 1.00 95.38 147 PHE A CA 1
ATOM 1202 C C . PHE A 1 147 ? -18.705 -11.046 13.408 1.00 95.38 147 PHE A C 1
ATOM 1204 O O . PHE A 1 147 ? -19.753 -10.575 13.841 1.00 95.38 147 PHE A O 1
ATOM 1211 N N . MET A 1 148 ? -18.345 -10.878 12.133 1.00 95.19 148 MET A N 1
ATOM 1212 C CA . MET A 1 148 ? -19.120 -10.057 11.195 1.00 95.19 148 MET A CA 1
ATOM 1213 C C . MET A 1 148 ? -20.478 -10.668 10.819 1.00 95.19 148 MET A C 1
ATOM 1215 O O . MET A 1 148 ? -21.368 -9.929 10.411 1.00 95.19 148 MET A O 1
ATOM 1219 N N . GLU A 1 149 ? -20.681 -11.978 11.017 1.00 93.00 149 GLU A N 1
ATOM 1220 C CA . GLU A 1 149 ? -21.980 -12.647 10.802 1.00 93.00 149 GLU A CA 1
ATOM 1221 C C . GLU A 1 149 ? -23.104 -12.020 11.659 1.00 93.00 149 GLU A C 1
ATOM 1223 O O . GLU A 1 149 ? -24.264 -12.016 11.253 1.00 93.00 149 GLU A O 1
ATOM 1228 N N . ASN A 1 150 ? -22.763 -11.442 12.819 1.00 94.00 150 ASN A N 1
ATOM 1229 C CA . ASN A 1 150 ? -23.675 -10.661 13.659 1.00 94.00 150 ASN A CA 1
ATOM 1230 C C . ASN A 1 150 ? -22.980 -9.390 14.186 1.00 94.00 150 ASN A C 1
ATOM 1232 O O . ASN A 1 150 ? -22.843 -9.186 15.396 1.00 94.00 150 ASN A O 1
ATOM 1236 N N . GLY A 1 151 ? -22.494 -8.562 13.255 1.00 94.81 151 GLY A N 1
ATOM 1237 C CA . GLY A 1 151 ? -21.642 -7.405 13.543 1.00 94.81 151 GLY A CA 1
ATOM 1238 C C . GLY A 1 151 ? -22.203 -6.457 14.607 1.00 94.81 151 GLY A C 1
ATOM 1239 O O . GLY A 1 151 ? -21.532 -6.191 15.600 1.00 94.81 151 GLY A O 1
ATOM 1240 N N . ALA A 1 152 ? -23.462 -6.031 14.475 1.00 95.69 152 ALA A N 1
ATOM 1241 C CA . ALA A 1 152 ? -24.088 -5.089 15.409 1.00 95.69 152 ALA A CA 1
ATOM 1242 C C . ALA A 1 152 ? -24.133 -5.600 16.862 1.00 95.69 152 ALA A C 1
ATOM 1244 O O . ALA A 1 152 ? -23.903 -4.835 17.802 1.00 95.69 152 ALA A O 1
ATOM 1245 N N . TYR A 1 153 ? -24.394 -6.898 17.064 1.00 96.44 153 TYR A N 1
ATOM 1246 C CA . TYR A 1 153 ? -24.336 -7.505 18.394 1.00 96.44 153 TYR A CA 1
ATOM 1247 C C . TYR A 1 153 ? -22.918 -7.411 18.966 1.00 96.44 153 TYR A C 1
ATOM 1249 O O . TYR A 1 153 ? -22.724 -6.861 20.049 1.00 96.44 153 TYR A O 1
ATOM 1257 N N . TRP A 1 154 ? -21.921 -7.881 18.216 1.00 97.38 154 TRP A N 1
ATOM 1258 C CA . TRP A 1 154 ? -20.535 -7.909 18.679 1.00 97.38 154 TRP A CA 1
ATOM 1259 C C . TRP A 1 154 ? -19.925 -6.520 18.861 1.00 97.38 154 TRP A C 1
ATOM 1261 O O . TRP A 1 154 ? -19.136 -6.333 19.785 1.00 97.38 154 TRP A O 1
ATOM 1271 N N . ALA A 1 155 ? -20.317 -5.537 18.047 1.00 97.62 155 ALA A N 1
ATOM 1272 C CA . ALA A 1 155 ? -19.935 -4.142 18.234 1.00 97.62 155 ALA A CA 1
ATOM 1273 C C . ALA A 1 155 ? -20.420 -3.621 19.590 1.00 97.62 155 ALA A C 1
ATOM 1275 O O . ALA A 1 155 ? -19.635 -3.071 20.358 1.00 97.62 155 ALA A O 1
ATOM 1276 N N . ARG A 1 156 ? -21.691 -3.868 19.933 1.00 97.00 156 ARG A N 1
ATOM 1277 C CA . ARG A 1 156 ? -22.259 -3.461 21.222 1.00 97.00 156 ARG A CA 1
ATOM 1278 C C . ARG A 1 156 ? -21.544 -4.124 22.400 1.00 97.00 156 ARG A C 1
ATOM 1280 O O . ARG A 1 156 ? -21.195 -3.429 23.353 1.00 97.00 156 ARG A O 1
ATOM 1287 N N . GLU A 1 157 ? -21.320 -5.437 22.343 1.00 97.31 157 GLU A N 1
ATOM 1288 C CA . GLU A 1 157 ? -20.613 -6.167 23.408 1.00 97.31 157 GLU A CA 1
ATOM 1289 C C . GLU A 1 157 ? -19.164 -5.669 23.568 1.00 97.31 157 GLU A C 1
ATOM 1291 O O . GLU A 1 157 ? -18.694 -5.455 24.688 1.00 97.31 157 GLU A O 1
ATOM 1296 N N . LEU A 1 158 ? -18.465 -5.419 22.453 1.00 97.00 158 LEU A N 1
ATOM 1297 C CA . LEU A 1 158 ? -17.111 -4.864 22.442 1.00 97.00 158 LEU A CA 1
ATOM 1298 C C . LEU A 1 158 ? -17.074 -3.457 23.054 1.00 97.00 158 LEU A C 1
ATOM 1300 O O . LEU A 1 158 ? -16.279 -3.213 23.962 1.00 97.00 158 LEU A O 1
ATOM 1304 N N . SER A 1 159 ? -17.964 -2.558 22.623 1.00 96.38 159 SER A N 1
ATOM 1305 C CA . SER A 1 159 ? -18.086 -1.203 23.173 1.00 96.38 159 SER A CA 1
ATOM 1306 C C . SER A 1 159 ? -18.356 -1.223 24.675 1.00 96.38 159 SER A C 1
ATOM 1308 O O . SER A 1 159 ? -17.676 -0.530 25.429 1.00 96.38 159 SER A O 1
ATOM 1310 N N . GLN A 1 160 ? -19.300 -2.045 25.145 1.00 96.12 160 GLN A N 1
ATOM 1311 C CA . GLN A 1 160 ? -19.604 -2.160 26.575 1.00 96.12 160 GLN A CA 1
ATOM 1312 C C . GLN A 1 160 ? -18.397 -2.648 27.381 1.00 96.12 160 GLN A C 1
ATOM 1314 O O . GLN A 1 160 ? -18.099 -2.103 28.445 1.00 96.12 160 GLN A O 1
ATOM 1319 N N . LYS A 1 161 ? -17.665 -3.640 26.866 1.00 95.75 161 LYS A N 1
ATOM 1320 C CA . LYS A 1 161 ? -16.456 -4.156 27.513 1.00 95.75 161 LYS A CA 1
ATOM 1321 C C . LYS A 1 161 ? -15.347 -3.102 27.572 1.00 95.75 161 LYS A C 1
ATOM 1323 O O . LYS A 1 161 ? -14.715 -2.975 28.618 1.00 95.75 161 LYS A O 1
ATOM 1328 N N . MET A 1 162 ? -15.143 -2.333 26.499 1.00 94.88 162 MET A N 1
ATOM 1329 C CA . MET A 1 162 ? -14.167 -1.234 26.452 1.00 94.88 162 MET A CA 1
ATOM 1330 C C . MET A 1 162 ? -14.528 -0.092 27.410 1.00 94.88 162 MET A C 1
ATOM 1332 O O . MET A 1 162 ? -13.652 0.481 28.047 1.00 94.88 162 MET A O 1
ATOM 1336 N N . LEU A 1 163 ? -15.814 0.226 27.560 1.00 94.19 163 LEU A N 1
ATOM 1337 C CA . LEU A 1 163 ? -16.287 1.246 28.504 1.00 94.19 163 LEU A CA 1
ATOM 1338 C C . LEU A 1 163 ? -16.271 0.769 29.968 1.00 94.19 163 LEU A C 1
ATOM 1340 O O . LEU A 1 163 ? -16.420 1.571 30.891 1.00 94.19 163 LEU A O 1
ATOM 1344 N N . GLY A 1 164 ? -16.077 -0.530 30.202 1.00 93.94 164 GLY A N 1
ATOM 1345 C CA . GLY A 1 164 ? -15.996 -1.105 31.537 1.00 93.94 164 GLY A CA 1
ATOM 1346 C C . GLY A 1 164 ? -14.762 -0.630 32.309 1.00 93.94 164 GLY A C 1
ATOM 1347 O O . GLY A 1 164 ? -13.643 -0.634 31.796 1.00 93.94 164 GLY A O 1
ATOM 1348 N N . GLN A 1 165 ? -14.944 -0.306 33.594 1.00 92.00 165 GLN A N 1
ATOM 1349 C CA . GLN A 1 165 ? -13.872 0.199 34.469 1.00 92.00 165 GLN A CA 1
ATOM 1350 C C . GLN A 1 165 ? -12.635 -0.708 34.499 1.00 92.00 165 GLN A C 1
ATOM 1352 O O . GLN A 1 165 ? -11.510 -0.215 34.471 1.00 92.00 165 GLN A O 1
ATOM 1357 N N . ASN A 1 166 ? -12.833 -2.029 34.507 1.00 93.06 166 ASN A N 1
ATOM 1358 C CA . ASN A 1 166 ? -11.735 -2.997 34.521 1.00 93.06 166 ASN A CA 1
ATOM 1359 C C . ASN A 1 166 ? -10.854 -2.883 33.271 1.00 93.06 166 ASN A C 1
ATOM 1361 O O . ASN A 1 166 ? -9.628 -2.934 33.370 1.00 93.06 166 ASN A O 1
ATOM 1365 N N . TRP A 1 167 ? -11.470 -2.701 32.101 1.00 93.75 167 TRP A N 1
ATOM 1366 C CA . TRP A 1 167 ? -10.734 -2.544 30.853 1.00 93.75 167 TRP A CA 1
ATOM 1367 C C . TRP A 1 167 ? -10.022 -1.192 30.809 1.00 93.75 167 TRP A C 1
ATOM 1369 O O . TRP A 1 167 ? -8.814 -1.149 30.576 1.00 93.75 167 TRP A O 1
ATOM 1379 N N . VAL A 1 168 ? -10.722 -0.103 31.146 1.00 92.19 168 VAL A N 1
ATOM 1380 C CA . VAL A 1 168 ? -10.132 1.246 31.215 1.00 92.19 168 VAL A CA 1
ATOM 1381 C C . VAL A 1 168 ? -8.920 1.264 32.149 1.00 92.19 168 VAL A C 1
ATOM 1383 O O . VAL A 1 168 ? -7.863 1.773 31.778 1.00 92.19 168 VAL A O 1
ATOM 1386 N N . TYR A 1 169 ? -9.027 0.646 33.328 1.00 91.69 169 TYR A N 1
ATOM 1387 C CA . TYR A 1 169 ? -7.914 0.526 34.267 1.00 91.69 169 TYR A CA 1
ATOM 1388 C C . TYR A 1 169 ? -6.741 -0.268 33.677 1.00 91.69 169 TYR A C 1
ATOM 1390 O O . TYR A 1 169 ? -5.590 0.151 33.808 1.00 91.69 169 TYR A O 1
ATOM 1398 N N . SER A 1 170 ? -7.022 -1.378 32.982 1.00 90.75 170 SER A N 1
ATOM 1399 C CA . SER A 1 170 ? -5.991 -2.207 32.343 1.00 90.75 170 SER A CA 1
ATOM 1400 C C . SER A 1 170 ? -5.189 -1.465 31.268 1.00 90.75 170 SER A C 1
ATOM 1402 O O . SER A 1 170 ? -4.025 -1.791 31.052 1.00 90.75 170 SER A O 1
ATOM 1404 N N . VAL A 1 171 ? -5.777 -0.437 30.648 1.00 89.12 171 VAL A N 1
ATOM 1405 C CA . VAL A 1 171 ? -5.138 0.411 29.631 1.00 89.12 171 VAL A CA 1
ATOM 1406 C C . VAL A 1 171 ? -4.432 1.617 30.264 1.00 89.12 171 VAL A C 1
ATOM 1408 O O . VAL A 1 171 ? -3.279 1.912 29.941 1.00 89.12 171 VAL A O 1
ATOM 1411 N N . LEU A 1 172 ? -5.088 2.302 31.205 1.00 89.12 172 LEU A N 1
ATOM 1412 C CA . LEU A 1 172 ? -4.581 3.530 31.825 1.00 89.12 172 LEU A CA 1
ATOM 1413 C C . LEU A 1 172 ? -3.395 3.270 32.768 1.00 89.12 172 LEU A C 1
ATOM 1415 O O . LEU A 1 172 ? -2.451 4.061 32.830 1.00 89.12 172 LEU A O 1
ATOM 1419 N N . HIS A 1 173 ? -3.417 2.165 33.513 1.00 89.75 173 HIS A N 1
ATOM 1420 C CA . HIS A 1 173 ? -2.379 1.867 34.497 1.00 89.75 173 HIS A CA 1
ATOM 1421 C C . HIS A 1 173 ? -0.989 1.629 33.855 1.00 89.75 173 HIS A C 1
ATOM 1423 O O . HIS A 1 173 ? -0.018 2.239 34.307 1.00 89.75 173 HIS A O 1
ATOM 1429 N N . PRO A 1 174 ? -0.839 0.836 32.774 1.00 88.12 174 PRO A N 1
ATOM 1430 C CA . PRO A 1 174 ? 0.427 0.748 32.038 1.00 88.12 174 PRO A CA 1
ATOM 1431 C C . PRO A 1 174 ? 0.874 2.075 31.411 1.00 88.12 174 PRO A C 1
ATOM 1433 O O . PRO A 1 174 ? 2.068 2.376 31.429 1.00 88.12 174 PRO A O 1
ATOM 1436 N N . LEU A 1 175 ? -0.071 2.875 30.899 1.00 86.19 175 LEU A N 1
ATOM 1437 C CA . LEU A 1 175 ? 0.198 4.181 30.285 1.00 86.19 175 LEU A CA 1
ATOM 1438 C C . LEU A 1 175 ? 0.798 5.167 31.295 1.00 86.19 175 LEU A C 1
ATOM 1440 O O . LEU A 1 175 ? 1.833 5.775 31.043 1.00 86.19 175 LEU A O 1
ATOM 1444 N N . THR A 1 176 ? 0.187 5.272 32.475 1.00 86.75 176 THR A N 1
ATOM 1445 C CA . THR A 1 176 ? 0.655 6.151 33.563 1.00 86.75 176 THR A CA 1
ATOM 1446 C C . THR A 1 176 ? 1.983 5.708 34.172 1.00 86.75 176 THR A C 1
ATOM 1448 O O . THR A 1 176 ? 2.764 6.549 34.608 1.00 86.75 176 THR A O 1
ATOM 1451 N N . LYS A 1 177 ? 2.279 4.402 34.162 1.00 89.19 177 LYS A N 1
ATOM 1452 C CA . LYS A 1 177 ? 3.570 3.854 34.607 1.00 89.19 177 LYS A CA 1
ATOM 1453 C C . LYS A 1 177 ? 4.683 3.929 33.557 1.00 89.19 177 LYS A C 1
ATOM 1455 O O . LYS A 1 177 ? 5.796 3.508 33.849 1.00 89.19 177 LYS A O 1
ATOM 1460 N N . GLY A 1 178 ? 4.402 4.429 32.351 1.00 84.81 178 GLY A N 1
ATOM 1461 C CA . GLY A 1 178 ? 5.383 4.507 31.263 1.00 84.81 178 GLY A CA 1
ATOM 1462 C C . GLY A 1 178 ? 5.727 3.158 30.618 1.00 84.81 178 GLY A C 1
ATOM 1463 O O . GLY A 1 178 ? 6.633 3.092 29.794 1.00 84.81 178 GLY A O 1
ATOM 1464 N N . ASN A 1 179 ? 4.990 2.091 30.945 1.00 87.31 179 ASN A N 1
ATOM 1465 C CA . ASN A 1 179 ? 5.161 0.760 30.349 1.00 87.31 179 ASN A CA 1
ATOM 1466 C C . ASN A 1 179 ? 4.462 0.632 28.988 1.00 87.31 179 ASN A C 1
ATOM 1468 O O . ASN A 1 179 ? 4.576 -0.395 28.322 1.00 87.31 179 ASN A O 1
ATOM 1472 N N . TYR A 1 180 ? 3.709 1.660 28.600 1.00 85.81 180 TYR A N 1
ATOM 1473 C CA . TYR A 1 180 ? 2.934 1.703 27.376 1.00 85.81 180 TYR A CA 1
ATOM 1474 C C . TYR A 1 180 ? 3.187 3.037 26.679 1.00 85.81 180 TYR A C 1
ATOM 1476 O O . TYR A 1 180 ? 2.838 4.095 27.203 1.00 85.81 180 TYR A O 1
ATOM 1484 N N . THR A 1 181 ? 3.867 3.001 25.532 1.00 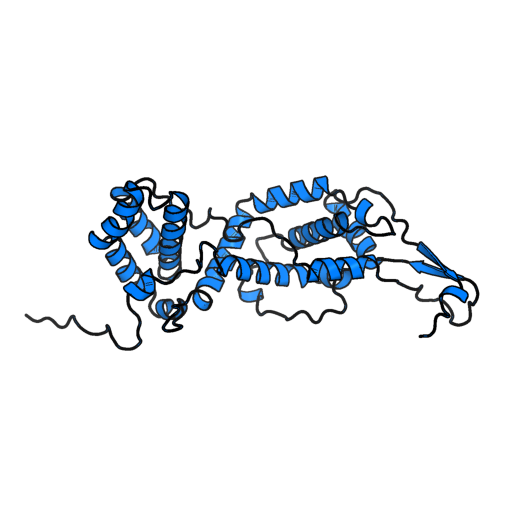88.25 181 THR A N 1
ATOM 1485 C CA . THR A 1 181 ? 4.205 4.230 24.797 1.00 88.25 181 THR A CA 1
ATOM 1486 C C . THR A 1 181 ? 2.961 4.844 24.156 1.00 88.25 181 THR A C 1
ATOM 1488 O O . THR A 1 181 ? 2.023 4.133 23.797 1.00 88.25 181 THR A O 1
ATOM 1491 N N . GLU A 1 182 ? 2.967 6.162 23.936 1.00 86.81 182 GLU A N 1
ATOM 1492 C CA . GLU A 1 182 ? 1.846 6.860 23.285 1.00 86.81 182 GLU A CA 1
ATOM 1493 C C . GLU A 1 182 ? 1.560 6.307 21.875 1.00 86.81 182 GLU A C 1
ATOM 1495 O O . GLU A 1 182 ? 0.403 6.158 21.486 1.00 86.81 182 GLU A O 1
ATOM 1500 N N . GLY A 1 183 ? 2.607 5.924 21.133 1.00 87.56 183 GLY A N 1
ATOM 1501 C CA . GLY A 1 183 ? 2.467 5.296 19.816 1.00 87.56 183 GLY A CA 1
ATOM 1502 C C . GLY A 1 183 ? 1.824 3.907 19.872 1.00 87.56 183 GLY A C 1
ATOM 1503 O O . GLY A 1 183 ? 0.959 3.603 19.053 1.00 87.56 183 GLY A O 1
ATOM 1504 N N . GLN A 1 184 ? 2.193 3.074 20.853 1.00 88.56 184 GLN A N 1
ATOM 1505 C CA . GLN A 1 184 ? 1.560 1.764 21.045 1.00 88.56 184 GLN A CA 1
ATOM 1506 C C . GLN A 1 184 ? 0.101 1.909 21.484 1.00 88.56 184 GLN A C 1
ATOM 1508 O O . GLN A 1 184 ? -0.760 1.242 20.920 1.00 88.56 184 GLN A O 1
ATOM 1513 N N . PHE A 1 185 ? -0.185 2.823 22.415 1.00 89.94 185 PHE A N 1
ATOM 1514 C CA . PHE A 1 185 ? -1.550 3.132 22.840 1.00 89.94 185 PHE A CA 1
ATOM 1515 C C . PHE A 1 185 ? -2.426 3.555 21.659 1.00 89.94 185 PHE A C 1
ATOM 1517 O O . PHE A 1 185 ? -3.486 2.973 21.438 1.00 89.94 185 PHE A O 1
ATOM 1524 N N . ARG A 1 186 ? -1.961 4.512 20.849 1.00 89.38 186 ARG A N 1
ATOM 1525 C CA . ARG A 1 186 ? -2.691 4.984 19.666 1.00 89.38 186 ARG A CA 1
ATOM 1526 C C . ARG A 1 186 ? -2.956 3.859 18.669 1.00 89.38 186 ARG A C 1
ATOM 1528 O O . ARG A 1 186 ? -4.084 3.712 18.212 1.00 89.38 186 ARG A O 1
ATOM 1535 N N . ARG A 1 187 ? -1.941 3.046 18.359 1.00 89.56 187 ARG A N 1
ATOM 1536 C CA . ARG A 1 187 ? -2.069 1.901 17.445 1.00 89.56 187 ARG A CA 1
ATOM 1537 C C . ARG A 1 187 ? -3.104 0.897 17.948 1.00 89.56 187 ARG A C 1
ATOM 1539 O O . ARG A 1 187 ? -3.987 0.501 17.195 1.00 89.56 187 ARG A O 1
ATOM 1546 N N . ASP A 1 188 ? -3.003 0.488 19.207 1.00 90.81 188 ASP A N 1
ATOM 1547 C CA . ASP A 1 188 ? -3.864 -0.554 19.760 1.00 90.81 188 ASP A CA 1
ATOM 1548 C C . ASP A 1 188 ? -5.311 -0.051 19.912 1.00 90.81 188 ASP A C 1
ATOM 1550 O O . ASP A 1 188 ? -6.247 -0.793 19.615 1.00 90.81 188 ASP A O 1
ATOM 1554 N N . MET A 1 189 ? -5.509 1.225 20.272 1.00 92.19 189 MET A N 1
ATOM 1555 C CA . MET A 1 189 ? -6.825 1.876 20.241 1.00 92.19 189 MET A CA 1
ATOM 1556 C C . MET A 1 189 ? -7.402 1.927 18.828 1.00 92.19 189 MET A C 1
ATOM 1558 O O . MET A 1 189 ? -8.566 1.578 18.631 1.00 92.19 189 MET A O 1
ATOM 1562 N N . ASN A 1 190 ? -6.592 2.309 17.838 1.00 92.62 190 ASN A N 1
ATOM 1563 C CA . ASN A 1 190 ? -7.016 2.354 16.444 1.00 92.62 190 ASN A CA 1
ATOM 1564 C C . ASN A 1 190 ? -7.435 0.966 15.932 1.00 92.62 190 ASN A C 1
ATOM 1566 O O . ASN A 1 190 ? -8.422 0.858 15.215 1.00 92.62 190 ASN A O 1
ATOM 1570 N N . ILE A 1 191 ? -6.771 -0.111 16.372 1.00 94.06 191 ILE A N 1
ATOM 1571 C CA . ILE A 1 191 ? -7.191 -1.492 16.081 1.00 94.06 191 ILE A CA 1
ATOM 1572 C C . ILE A 1 191 ? -8.566 -1.798 16.687 1.00 94.06 191 ILE A C 1
ATOM 1574 O O . ILE A 1 191 ? -9.389 -2.427 16.026 1.00 94.06 191 ILE A O 1
ATOM 1578 N N . GLN A 1 192 ? -8.860 -1.361 17.916 1.00 95.25 192 GLN A N 1
ATOM 1579 C CA . GLN A 1 192 ? -10.198 -1.573 18.483 1.00 95.25 192 GLN A CA 1
ATOM 1580 C C . GLN A 1 192 ? -11.265 -0.758 17.739 1.00 95.25 192 GLN A C 1
ATOM 1582 O O . GLN A 1 192 ? -12.336 -1.285 17.440 1.00 95.25 192 GLN A O 1
ATOM 1587 N N . PHE A 1 193 ? -10.964 0.487 17.358 1.00 95.94 193 PHE A N 1
ATOM 1588 C CA . PHE A 1 193 ? -11.865 1.284 16.522 1.00 95.94 193 PHE A CA 1
ATOM 1589 C C . PHE A 1 193 ? -12.050 0.692 15.125 1.00 95.94 193 PHE A C 1
ATOM 1591 O O . PHE A 1 193 ? -13.147 0.774 14.588 1.00 95.94 193 PHE A O 1
ATOM 1598 N N . MET A 1 194 ? -11.027 0.045 14.562 1.00 96.00 194 MET A N 1
ATOM 1599 C CA . MET A 1 194 ? -11.123 -0.673 13.291 1.00 96.00 194 MET A CA 1
ATOM 1600 C C . MET A 1 194 ? -12.109 -1.837 13.397 1.00 96.00 194 MET A C 1
ATOM 1602 O O . MET A 1 194 ? -12.974 -2.001 12.542 1.00 96.00 194 MET A O 1
ATOM 1606 N N . LYS A 1 195 ? -12.033 -2.619 14.479 1.00 97.25 195 LYS A N 1
ATOM 1607 C CA . LYS A 1 195 ? -12.996 -3.699 14.731 1.00 97.25 195 LYS A CA 1
ATOM 1608 C C . LYS A 1 195 ? -14.414 -3.159 14.854 1.00 97.25 195 LYS A C 1
ATOM 1610 O O . LYS A 1 195 ? -15.315 -3.699 14.226 1.00 97.25 195 LYS A O 1
ATOM 1615 N N . LEU A 1 196 ? -14.608 -2.089 15.627 1.00 97.44 196 LEU A N 1
ATOM 1616 C CA . LEU A 1 196 ? -15.910 -1.429 15.738 1.00 97.44 196 LEU A CA 1
ATOM 1617 C C . LEU A 1 196 ? -16.396 -0.943 14.371 1.00 97.44 196 LEU A C 1
ATOM 1619 O O . LEU A 1 196 ? -17.533 -1.217 14.018 1.00 97.44 196 LEU A O 1
ATOM 1623 N N . HIS A 1 197 ? -15.529 -0.319 13.572 1.00 96.62 197 HIS A N 1
ATOM 1624 C CA . HIS A 1 197 ? -15.862 0.148 12.229 1.00 96.62 197 HIS A CA 1
ATOM 1625 C C . HIS A 1 197 ? -16.337 -0.988 11.316 1.00 96.62 197 HIS A C 1
ATOM 1627 O O . HIS A 1 197 ? -17.339 -0.836 10.629 1.00 96.62 197 HIS A O 1
ATOM 1633 N N . LEU A 1 198 ? -15.650 -2.132 11.336 1.00 96.69 198 LEU A N 1
ATOM 1634 C CA . LEU A 1 198 ? -16.001 -3.291 10.513 1.00 96.69 198 LEU A CA 1
ATOM 1635 C C . LEU A 1 198 ? -17.250 -4.038 11.008 1.00 96.69 198 LEU A C 1
ATOM 1637 O O . LEU A 1 198 ? -17.922 -4.686 10.209 1.00 96.69 198 LEU A O 1
ATOM 1641 N N . LEU A 1 199 ? -17.554 -3.992 12.309 1.00 97.56 199 LEU A N 1
ATOM 1642 C CA . LEU A 1 199 ? -18.733 -4.648 12.889 1.00 97.56 199 LEU A CA 1
ATOM 1643 C C . LEU A 1 199 ? -19.993 -3.780 12.785 1.00 97.56 199 LEU A C 1
ATOM 1645 O O . LEU A 1 199 ? -21.057 -4.282 12.427 1.00 97.56 199 LEU A O 1
ATOM 1649 N N . ASP A 1 200 ? -19.869 -2.500 13.131 1.00 96.94 200 ASP A N 1
ATOM 1650 C CA . ASP A 1 200 ? -20.910 -1.476 13.055 1.00 96.94 200 ASP A CA 1
ATOM 1651 C C . ASP A 1 200 ? -20.272 -0.068 13.046 1.00 96.94 200 ASP A C 1
ATOM 1653 O O . ASP A 1 200 ? -19.908 0.458 14.110 1.00 96.94 200 ASP A O 1
ATOM 1657 N N . PRO A 1 201 ? -20.179 0.597 11.878 1.00 94.50 201 PRO A N 1
ATOM 1658 C CA . PRO A 1 201 ? -19.597 1.932 11.758 1.00 94.50 201 PRO A CA 1
ATOM 1659 C C . PRO A 1 201 ? -20.213 2.988 12.684 1.00 94.50 201 PRO A C 1
ATOM 1661 O O . PRO A 1 201 ? -19.515 3.919 13.091 1.00 94.50 201 PRO A O 1
ATOM 1664 N N . GLN A 1 202 ? -21.498 2.861 13.040 1.00 93.12 202 GLN A N 1
ATOM 1665 C CA . GLN A 1 202 ? -22.182 3.837 13.896 1.00 93.12 202 GLN A CA 1
ATOM 1666 C C . GLN A 1 202 ? -21.670 3.785 15.343 1.00 93.12 202 GLN A C 1
ATOM 1668 O O . GLN A 1 202 ? -21.625 4.810 16.030 1.00 93.12 202 GLN A O 1
ATOM 1673 N N . SER A 1 203 ? -21.211 2.614 15.794 1.00 94.75 203 SER A N 1
ATOM 1674 C CA . SER A 1 203 ? -20.708 2.402 17.155 1.00 94.75 203 SER A CA 1
ATOM 1675 C C . SER A 1 203 ? -19.387 3.130 17.448 1.00 94.75 203 SER A C 1
ATOM 1677 O O . SER A 1 203 ? -19.102 3.453 18.608 1.00 94.75 203 SER A O 1
ATOM 1679 N N . VAL A 1 204 ? -18.587 3.432 16.416 1.00 95.06 204 VAL A N 1
ATOM 1680 C CA . VAL A 1 204 ? -17.233 3.999 16.549 1.00 95.06 204 VAL A CA 1
ATOM 1681 C C . VAL A 1 204 ? -17.261 5.353 17.248 1.00 95.06 204 VAL A C 1
ATOM 1683 O O . VAL A 1 204 ? -16.577 5.541 18.253 1.00 95.06 204 VAL A O 1
ATOM 1686 N N . MET A 1 205 ? -18.066 6.290 16.738 1.00 93.62 205 MET A N 1
ATOM 1687 C CA . MET A 1 205 ? -18.095 7.668 17.241 1.00 93.62 205 MET A CA 1
ATOM 1688 C C . MET A 1 205 ? -18.637 7.734 18.667 1.00 93.62 205 MET A C 1
ATOM 1690 O O . MET A 1 205 ? -18.078 8.437 19.505 1.00 93.62 205 MET A O 1
ATOM 1694 N N . ILE A 1 206 ? -19.678 6.950 18.960 1.00 93.44 206 ILE A N 1
ATOM 1695 C CA . ILE A 1 206 ? -20.274 6.869 20.298 1.00 93.44 206 ILE A CA 1
ATOM 1696 C C . ILE A 1 206 ? -19.233 6.351 21.298 1.00 93.44 206 ILE A C 1
ATOM 1698 O O . ILE A 1 206 ? -19.005 6.962 22.341 1.00 93.44 206 ILE A O 1
ATOM 1702 N N . THR A 1 207 ? -18.552 5.256 20.953 1.00 95.06 207 THR A N 1
ATOM 1703 C CA . THR A 1 207 ? -17.542 4.638 21.824 1.00 95.06 207 THR A CA 1
ATOM 1704 C C . THR A 1 207 ? -16.333 5.554 22.022 1.00 95.06 207 THR A C 1
ATOM 1706 O O . THR A 1 207 ? -15.843 5.693 23.141 1.00 95.06 207 THR A O 1
ATOM 1709 N N . PHE A 1 208 ? -15.872 6.218 20.957 1.00 95.19 208 PHE A N 1
ATOM 1710 C CA . PHE A 1 208 ? -14.769 7.176 21.016 1.00 95.19 208 PHE A CA 1
ATOM 1711 C C . PHE A 1 208 ? -15.076 8.349 21.955 1.00 95.19 208 PHE A C 1
ATOM 1713 O O . PHE A 1 208 ? -14.266 8.644 22.832 1.00 95.19 208 PHE A O 1
ATOM 1720 N N . MET A 1 209 ? -16.246 8.986 21.821 1.00 93.44 209 MET A N 1
ATOM 1721 C CA . MET A 1 209 ? -16.620 10.143 22.645 1.00 93.44 209 MET A CA 1
ATOM 1722 C C . MET A 1 209 ? -16.662 9.814 24.141 1.00 93.44 209 MET A C 1
ATOM 1724 O O . MET A 1 209 ? -16.224 10.620 24.961 1.00 93.44 209 MET A O 1
ATOM 1728 N N . GLU A 1 210 ? -17.168 8.636 24.506 1.00 94.00 210 GLU A N 1
ATOM 1729 C CA . GLU A 1 210 ? -17.217 8.206 25.905 1.00 94.00 210 GLU A CA 1
ATOM 1730 C C . GLU A 1 210 ? -15.825 7.849 26.443 1.00 94.00 210 GLU A C 1
ATOM 1732 O O . GLU A 1 210 ? -15.444 8.291 27.528 1.00 94.00 210 GLU A O 1
ATOM 1737 N N . LEU A 1 211 ? -15.012 7.123 25.669 1.00 93.69 211 LEU A N 1
ATOM 1738 C CA . LEU A 1 211 ? -13.654 6.775 26.088 1.00 93.69 211 LEU A CA 1
ATOM 1739 C C . LEU A 1 211 ? -12.732 7.995 26.190 1.00 93.69 211 LEU A C 1
ATOM 1741 O O . LEU A 1 211 ? -11.883 8.038 27.080 1.00 93.69 211 LEU A O 1
ATOM 1745 N N . GLN A 1 212 ? -12.905 9.006 25.337 1.00 92.62 212 GLN A N 1
ATOM 1746 C CA . GLN A 1 212 ? -12.113 10.238 25.370 1.00 92.62 212 GLN A CA 1
ATOM 1747 C C . GLN A 1 212 ? -12.271 11.005 26.696 1.00 92.62 212 GLN A C 1
ATOM 1749 O O . GLN A 1 212 ? -11.361 11.724 27.105 1.00 92.62 212 GLN A O 1
ATOM 1754 N N . ARG A 1 213 ? -13.398 10.833 27.403 1.00 90.56 213 ARG A N 1
ATOM 1755 C CA . ARG A 1 213 ? -13.622 11.444 28.725 1.00 90.56 213 ARG A CA 1
ATOM 1756 C C . ARG A 1 213 ? -12.767 10.820 29.825 1.00 90.56 213 ARG A C 1
ATOM 1758 O O . ARG A 1 213 ? -12.504 11.477 30.828 1.00 90.56 213 ARG A O 1
ATOM 1765 N N . VAL A 1 214 ? -12.368 9.559 29.660 1.00 90.19 214 VAL A N 1
ATOM 1766 C CA . VAL A 1 214 ? -11.705 8.761 30.706 1.00 90.19 214 VAL A CA 1
ATOM 1767 C C . VAL A 1 214 ? -10.267 8.377 30.362 1.00 90.19 214 VAL A C 1
ATOM 1769 O O . VAL A 1 214 ? -9.474 8.117 31.265 1.00 90.19 214 VAL A O 1
ATOM 1772 N N . LEU A 1 215 ? -9.902 8.369 29.079 1.00 88.81 215 LEU A N 1
ATOM 1773 C CA . LEU A 1 215 ? -8.556 8.067 28.603 1.00 88.81 215 LEU A CA 1
ATOM 1774 C C . LEU A 1 215 ? -7.937 9.320 27.959 1.00 88.81 215 LEU A C 1
ATOM 1776 O O . LEU A 1 215 ? -8.441 9.810 26.944 1.00 88.81 215 LEU A O 1
ATOM 1780 N N . PRO A 1 216 ? -6.834 9.850 28.517 1.00 79.38 216 PRO A N 1
ATOM 1781 C CA . PRO A 1 216 ? -6.199 11.053 27.996 1.00 79.38 216 PRO A CA 1
ATOM 1782 C C . PRO A 1 216 ? -5.561 10.798 26.625 1.00 79.38 216 PRO A C 1
ATOM 1784 O O . PRO A 1 216 ? -5.109 9.691 26.333 1.00 79.38 216 PRO A O 1
ATOM 1787 N N . LYS A 1 217 ? -5.457 11.856 25.806 1.00 79.31 217 LYS A N 1
ATOM 1788 C CA . LYS A 1 217 ? -4.742 11.857 24.512 1.00 79.31 217 LYS A CA 1
ATOM 1789 C C . LYS A 1 217 ? -5.252 10.841 23.478 1.00 79.31 217 LYS A C 1
ATOM 1791 O O . LYS A 1 217 ? -4.510 10.448 22.580 1.00 79.31 217 LYS A O 1
ATOM 1796 N N . MET A 1 218 ? -6.508 10.416 23.582 1.00 85.69 218 MET A N 1
ATOM 1797 C CA . MET A 1 218 ? -7.109 9.568 22.560 1.00 85.69 218 MET A CA 1
ATOM 1798 C C . MET A 1 218 ? -7.329 10.350 21.261 1.00 85.69 218 MET A C 1
ATOM 1800 O O . MET A 1 218 ? -7.849 11.467 21.284 1.00 85.69 218 MET A O 1
ATOM 1804 N N . SER A 1 219 ? -6.972 9.739 20.135 1.00 86.75 219 SER A N 1
ATOM 1805 C CA . SER A 1 219 ? -7.264 10.220 18.785 1.00 86.75 219 SER A CA 1
ATOM 1806 C C . SER A 1 219 ? -7.989 9.139 17.989 1.00 86.75 219 SER A C 1
ATOM 1808 O O . SER A 1 219 ? -7.724 7.947 18.158 1.00 86.75 219 SER A O 1
ATOM 1810 N N . LEU A 1 220 ? -8.918 9.561 17.132 1.00 87.44 220 LEU A N 1
ATOM 1811 C CA . LEU A 1 220 ? -9.582 8.682 16.178 1.00 87.44 220 LEU A CA 1
ATOM 1812 C C . LEU A 1 220 ? -8.894 8.838 14.822 1.00 87.44 220 LEU A C 1
ATOM 1814 O O . LEU A 1 220 ? -9.235 9.728 14.048 1.00 87.44 220 LEU A O 1
ATOM 1818 N N . ASP A 1 221 ? -7.924 7.969 14.552 1.00 87.25 221 ASP A N 1
ATOM 1819 C CA . ASP A 1 221 ? -7.065 8.067 13.368 1.00 87.25 221 ASP A CA 1
ATOM 1820 C C . ASP A 1 221 ? -7.444 7.049 12.273 1.00 87.25 221 ASP A C 1
ATOM 1822 O O . ASP A 1 221 ? -6.598 6.625 11.487 1.00 87.25 221 ASP A O 1
ATOM 1826 N N . LEU A 1 222 ? -8.720 6.645 12.194 1.00 87.12 222 LEU A N 1
ATOM 1827 C CA . LEU A 1 222 ? -9.140 5.536 11.328 1.00 87.12 222 LEU A CA 1
ATOM 1828 C C . LEU A 1 222 ? -8.785 5.737 9.858 1.00 87.12 222 LEU A C 1
ATOM 1830 O O . LEU A 1 222 ? -8.255 4.813 9.273 1.00 87.12 222 LEU A O 1
ATOM 1834 N N . VAL A 1 223 ? -9.035 6.905 9.267 1.00 83.19 223 VAL A N 1
ATOM 1835 C CA . VAL A 1 223 ? -8.756 7.165 7.834 1.00 83.19 223 VAL A CA 1
ATOM 1836 C C . VAL A 1 223 ? -7.448 7.948 7.642 1.00 83.19 223 VAL A C 1
ATOM 1838 O O . VAL A 1 223 ? -6.954 8.104 6.531 1.00 83.19 223 VAL A O 1
ATOM 1841 N N . THR A 1 224 ? -6.866 8.457 8.729 1.00 85.44 224 THR A N 1
ATOM 1842 C CA . THR A 1 224 ? -5.632 9.258 8.714 1.00 85.44 224 THR A CA 1
ATOM 1843 C C . THR A 1 224 ? -4.382 8.436 9.026 1.00 85.44 224 THR A C 1
ATOM 1845 O O . THR A 1 224 ? -3.269 8.914 8.798 1.00 85.44 224 THR A O 1
ATOM 1848 N N . THR A 1 225 ? -4.550 7.209 9.523 1.00 88.19 225 THR A N 1
ATOM 1849 C CA . THR A 1 225 ? -3.465 6.246 9.718 1.00 88.19 225 THR A CA 1
ATOM 1850 C C . THR A 1 225 ? -2.942 5.750 8.373 1.00 88.19 225 THR A C 1
ATOM 1852 O O . THR A 1 225 ? -3.698 5.480 7.443 1.00 88.19 225 THR A O 1
ATOM 1855 N N . ASP A 1 226 ? -1.625 5.605 8.286 1.00 89.56 226 ASP A N 1
ATOM 1856 C CA . ASP A 1 226 ? -0.960 5.014 7.133 1.00 89.56 226 ASP A CA 1
ATOM 1857 C C . ASP A 1 226 ? -0.935 3.481 7.254 1.00 89.56 226 ASP A C 1
ATOM 1859 O O . ASP A 1 226 ? -0.023 2.899 7.843 1.00 89.56 226 ASP A O 1
ATOM 1863 N N . TYR A 1 227 ? -1.973 2.825 6.725 1.00 90.88 227 TYR A N 1
ATOM 1864 C CA . TYR A 1 227 ? -2.112 1.359 6.747 1.00 90.88 227 TYR A CA 1
ATOM 1865 C C . TYR A 1 227 ? -1.248 0.635 5.719 1.00 90.88 227 TYR A C 1
ATOM 1867 O O . TYR A 1 227 ? -1.066 -0.577 5.816 1.00 90.88 227 TYR A O 1
ATOM 1875 N N . LEU A 1 228 ? -0.712 1.354 4.733 1.00 88.56 228 LEU A N 1
ATOM 1876 C CA . LEU A 1 228 ? 0.317 0.813 3.848 1.00 88.56 228 LEU A CA 1
ATOM 1877 C C . LEU A 1 228 ? 1.703 1.028 4.463 1.00 88.56 228 LEU A C 1
ATOM 1879 O O . LEU A 1 228 ? 2.649 0.338 4.099 1.00 88.56 228 LEU A O 1
ATOM 1883 N N . GLY A 1 229 ? 1.819 1.892 5.471 1.00 82.00 229 GLY A N 1
ATOM 1884 C CA . GLY A 1 229 ? 3.028 2.113 6.245 1.00 82.00 229 GLY A CA 1
ATOM 1885 C C . GLY A 1 229 ? 4.138 2.749 5.412 1.00 82.00 229 GLY A C 1
ATOM 1886 O O . GLY A 1 229 ? 3.899 3.460 4.445 1.00 82.00 229 GLY A O 1
ATOM 1887 N N . GLY A 1 230 ? 5.391 2.461 5.784 1.00 72.00 230 GLY A N 1
ATOM 1888 C CA . GLY A 1 230 ? 6.573 3.030 5.125 1.00 72.00 230 GLY A CA 1
ATOM 1889 C C . GLY A 1 230 ? 6.647 2.761 3.611 1.00 72.00 230 GLY A C 1
ATOM 1890 O O . GLY A 1 230 ? 5.817 2.029 3.071 1.00 72.00 230 GLY A O 1
ATOM 1891 N N . PRO A 1 231 ? 7.678 3.278 2.921 1.00 70.19 231 PRO A N 1
ATOM 1892 C CA . PRO A 1 231 ? 7.745 3.304 1.460 1.00 70.19 231 PRO A CA 1
ATOM 1893 C C . PRO A 1 231 ? 7.417 1.954 0.809 1.00 70.19 231 PRO A C 1
ATOM 1895 O O . PRO A 1 231 ? 7.734 0.879 1.337 1.00 70.19 231 PRO A O 1
ATOM 1898 N N . ILE A 1 232 ? 6.773 2.014 -0.357 1.00 72.88 232 ILE A N 1
ATOM 1899 C CA . ILE A 1 232 ? 6.614 0.849 -1.221 1.00 72.88 232 ILE A CA 1
ATOM 1900 C C . ILE A 1 232 ? 8.010 0.485 -1.723 1.00 72.88 232 ILE A C 1
ATOM 1902 O O . ILE A 1 232 ? 8.633 1.232 -2.478 1.00 72.88 232 ILE A O 1
ATOM 1906 N N . ILE A 1 233 ? 8.528 -0.640 -1.243 1.00 67.44 233 ILE A N 1
ATOM 1907 C CA . ILE A 1 233 ? 9.818 -1.172 -1.661 1.00 67.44 233 ILE A CA 1
ATOM 1908 C C . ILE A 1 233 ? 9.509 -2.420 -2.464 1.00 67.44 233 ILE A C 1
ATOM 1910 O O . ILE A 1 233 ? 8.824 -3.319 -1.977 1.00 67.44 233 ILE A O 1
ATOM 1914 N N . PHE A 1 234 ? 10.011 -2.453 -3.690 1.00 68.69 234 PHE A N 1
ATOM 1915 C CA . PHE A 1 234 ? 9.970 -3.653 -4.498 1.00 68.69 234 PHE A CA 1
ATOM 1916 C C . PHE A 1 234 ? 10.774 -4.747 -3.827 1.00 68.69 234 PHE A C 1
ATOM 1918 O O . PHE A 1 234 ? 11.890 -4.516 -3.351 1.00 68.69 234 PHE A O 1
ATOM 1925 N N . ASP A 1 235 ? 10.204 -5.943 -3.788 1.00 71.00 235 ASP A N 1
ATOM 1926 C CA . ASP A 1 235 ? 11.002 -7.089 -3.418 1.00 71.00 235 ASP A CA 1
ATOM 1927 C C . ASP A 1 235 ? 12.120 -7.309 -4.451 1.00 71.00 235 ASP A C 1
ATOM 1929 O O . ASP A 1 235 ? 12.116 -6.800 -5.579 1.00 71.00 235 ASP A O 1
ATOM 1933 N N . LYS A 1 236 ? 13.120 -8.082 -4.035 1.00 77.62 236 LYS A N 1
ATOM 1934 C CA . LYS A 1 236 ? 14.266 -8.398 -4.883 1.00 77.62 236 LYS A CA 1
ATOM 1935 C C . LYS A 1 236 ? 13.842 -9.066 -6.197 1.00 77.62 236 LYS A C 1
ATOM 1937 O O . LYS A 1 236 ? 14.476 -8.831 -7.219 1.00 77.62 236 LYS A O 1
ATOM 1942 N N . GLN A 1 237 ? 12.789 -9.883 -6.173 1.00 75.62 237 GLN A N 1
ATOM 1943 C CA . GLN A 1 237 ? 12.330 -10.621 -7.344 1.00 75.62 237 GLN A CA 1
ATOM 1944 C C . GLN A 1 237 ? 11.835 -9.668 -8.433 1.00 75.62 237 GLN A C 1
ATOM 1946 O O . GLN A 1 237 ? 12.207 -9.823 -9.594 1.00 75.62 237 GLN A O 1
ATOM 1951 N N . ILE A 1 238 ? 11.068 -8.646 -8.060 1.00 81.25 238 ILE A N 1
ATOM 1952 C CA . ILE A 1 238 ? 10.578 -7.653 -9.007 1.00 81.25 238 ILE A CA 1
ATOM 1953 C C . ILE A 1 238 ? 11.738 -6.821 -9.564 1.00 81.25 238 ILE A C 1
ATOM 1955 O O . ILE A 1 238 ? 11.828 -6.631 -10.778 1.00 81.25 238 ILE A O 1
ATOM 1959 N N . SER A 1 239 ? 12.670 -6.373 -8.717 1.00 86.00 239 SER A N 1
ATOM 1960 C CA . SER A 1 239 ? 13.857 -5.647 -9.190 1.00 86.00 239 SER A CA 1
ATOM 1961 C C . SER A 1 239 ? 14.716 -6.487 -10.149 1.00 86.00 239 SER A C 1
ATOM 1963 O O . SER A 1 239 ? 15.241 -5.955 -11.133 1.00 86.00 239 SER A O 1
ATOM 1965 N N . ASP A 1 240 ? 14.830 -7.798 -9.915 1.00 87.88 240 ASP A N 1
ATOM 1966 C CA . ASP A 1 240 ? 15.521 -8.728 -10.814 1.00 87.88 240 ASP A CA 1
ATOM 1967 C C . ASP A 1 240 ? 14.794 -8.841 -12.167 1.00 87.88 240 ASP A C 1
ATOM 1969 O O . ASP A 1 240 ? 15.444 -8.831 -13.216 1.00 87.88 240 ASP A O 1
ATOM 1973 N N . SER A 1 241 ? 13.460 -8.901 -12.178 1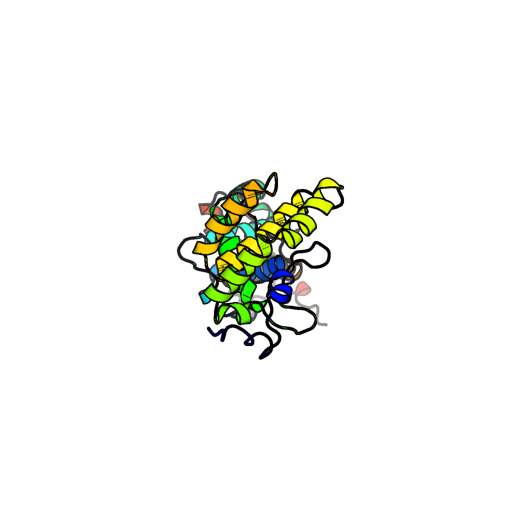.00 88.69 241 SER A N 1
ATOM 1974 C CA . SER A 1 241 ? 12.664 -8.943 -13.414 1.00 88.69 241 SER A CA 1
ATOM 1975 C C . SER A 1 241 ? 12.757 -7.644 -14.220 1.00 88.69 241 SER A C 1
ATOM 1977 O O . SER A 1 241 ? 13.005 -7.694 -15.425 1.00 88.69 241 SER A O 1
ATOM 1979 N N . ILE A 1 242 ? 12.715 -6.479 -13.566 1.00 90.88 242 ILE A N 1
ATOM 1980 C CA . ILE A 1 242 ? 12.939 -5.184 -14.232 1.00 90.88 242 ILE A CA 1
ATOM 1981 C C . ILE A 1 242 ? 14.366 -5.123 -14.802 1.00 90.88 242 ILE A C 1
ATOM 1983 O O . ILE A 1 242 ? 14.570 -4.707 -15.943 1.00 90.88 242 ILE A O 1
ATOM 1987 N N . THR A 1 243 ? 15.364 -5.614 -14.062 1.00 91.56 243 THR A N 1
ATOM 1988 C CA . THR A 1 243 ? 16.753 -5.697 -14.546 1.00 91.56 243 THR A CA 1
ATOM 1989 C C . THR A 1 243 ? 16.875 -6.603 -15.771 1.00 91.56 243 THR A C 1
ATOM 1991 O O . THR A 1 243 ? 17.592 -6.269 -16.719 1.00 91.56 243 THR A O 1
ATOM 1994 N N . LYS A 1 244 ? 16.165 -7.736 -15.798 1.00 91.38 244 LYS A N 1
ATOM 1995 C CA . LYS A 1 244 ? 16.100 -8.607 -16.981 1.00 91.38 244 LYS A CA 1
ATOM 1996 C C . LYS A 1 244 ? 15.452 -7.893 -18.162 1.00 91.38 244 LYS A C 1
ATOM 1998 O O . LYS A 1 244 ? 15.984 -7.994 -19.262 1.00 91.38 244 LYS A O 1
ATOM 2003 N N . ALA A 1 245 ? 14.368 -7.150 -17.945 1.00 91.56 245 ALA A N 1
ATOM 2004 C CA . ALA A 1 245 ? 13.695 -6.392 -18.996 1.00 91.56 245 ALA A CA 1
ATOM 2005 C C . ALA A 1 245 ? 14.609 -5.321 -19.615 1.00 91.56 245 ALA A C 1
ATOM 2007 O O . ALA A 1 245 ? 14.733 -5.248 -20.837 1.00 91.56 245 ALA A O 1
ATOM 2008 N N . VAL A 1 246 ? 15.338 -4.563 -18.787 1.00 92.00 246 VAL A N 1
ATOM 2009 C CA . VAL A 1 246 ? 16.333 -3.565 -19.230 1.00 92.00 246 VAL A CA 1
ATOM 2010 C C . VAL A 1 246 ? 17.445 -4.204 -20.072 1.00 92.00 246 VAL A C 1
ATOM 2012 O O . VAL A 1 246 ? 17.893 -3.629 -21.061 1.00 92.00 246 VAL A O 1
ATOM 2015 N N . ASN A 1 247 ? 17.874 -5.415 -19.713 1.00 89.81 247 ASN A N 1
ATOM 2016 C CA . ASN A 1 247 ? 18.931 -6.144 -20.416 1.00 89.81 247 ASN A CA 1
ATOM 2017 C C . ASN A 1 247 ? 18.405 -7.119 -21.484 1.00 89.81 247 ASN A C 1
ATOM 2019 O O . ASN A 1 247 ? 19.190 -7.895 -22.035 1.00 89.81 247 ASN A O 1
ATOM 2023 N N . LYS A 1 248 ? 17.102 -7.107 -21.795 1.00 89.88 248 LYS A N 1
ATOM 2024 C CA . LYS A 1 248 ? 16.511 -8.015 -22.783 1.00 89.88 248 LYS A CA 1
ATOM 2025 C C . LYS A 1 248 ? 16.979 -7.619 -24.179 1.00 89.88 248 LYS A C 1
ATOM 2027 O O . LYS A 1 248 ? 16.731 -6.501 -24.628 1.00 89.88 248 LYS A O 1
ATOM 2032 N N . ALA A 1 249 ? 17.664 -8.541 -24.849 1.00 86.75 249 ALA A N 1
ATOM 2033 C CA . ALA A 1 249 ? 18.096 -8.379 -26.229 1.00 86.75 249 ALA A CA 1
ATOM 2034 C C . ALA A 1 249 ? 16.905 -8.540 -27.181 1.00 86.75 249 ALA A C 1
ATOM 2036 O O . ALA A 1 249 ? 16.147 -9.504 -27.076 1.00 86.75 249 ALA A O 1
ATOM 2037 N N . THR A 1 250 ? 16.792 -7.629 -28.138 1.00 83.69 250 THR A N 1
ATOM 2038 C CA . THR A 1 250 ? 15.837 -7.681 -29.242 1.00 83.69 250 THR A CA 1
ATOM 2039 C C . THR A 1 250 ? 16.625 -7.663 -30.545 1.00 83.69 250 THR A C 1
ATOM 2041 O O . THR A 1 250 ? 17.474 -6.797 -30.773 1.00 83.69 250 THR A O 1
ATOM 2044 N N . SER A 1 251 ? 16.401 -8.680 -31.376 1.00 70.62 251 SER A N 1
ATOM 2045 C CA . SER A 1 251 ? 16.995 -8.770 -32.709 1.00 70.62 251 SER A CA 1
ATOM 2046 C C . SER A 1 251 ? 16.070 -8.113 -33.741 1.00 70.62 251 SER A C 1
ATOM 2048 O O . SER A 1 251 ? 14.852 -8.190 -33.579 1.00 70.62 251 SER A O 1
ATOM 2050 N N . PRO A 1 252 ? 16.604 -7.520 -34.823 1.00 64.88 252 PRO A N 1
ATOM 2051 C CA . PRO A 1 252 ? 15.788 -6.915 -35.866 1.00 64.88 252 PRO A CA 1
ATOM 2052 C C . PRO A 1 252 ? 14.855 -7.961 -36.487 1.00 64.88 252 PRO A C 1
ATOM 2054 O O . PRO A 1 252 ? 15.304 -9.027 -36.915 1.00 64.88 252 PRO A O 1
ATOM 2057 N N . THR A 1 253 ? 13.565 -7.639 -36.584 1.00 56.56 253 THR A N 1
ATOM 2058 C CA . THR A 1 253 ? 12.478 -8.509 -37.080 1.00 56.56 253 THR A CA 1
ATOM 2059 C C . THR A 1 253 ? 12.679 -9.035 -38.508 1.00 56.56 253 THR A C 1
ATOM 2061 O O . THR A 1 253 ? 12.018 -9.992 -38.905 1.00 56.56 253 THR A O 1
ATOM 2064 N N . HIS A 1 254 ? 13.609 -8.455 -39.274 1.00 53.84 254 HIS A N 1
ATOM 2065 C CA . HIS A 1 254 ? 13.889 -8.807 -40.670 1.00 53.84 254 HIS A CA 1
ATOM 2066 C C . HIS A 1 254 ? 15.356 -9.166 -40.953 1.00 53.84 254 HIS A C 1
ATOM 2068 O O . HIS A 1 254 ? 15.783 -9.144 -42.107 1.00 53.84 254 HIS A O 1
ATOM 2074 N N . ALA A 1 255 ? 16.143 -9.522 -39.933 1.00 51.75 255 ALA A N 1
ATOM 2075 C CA . ALA A 1 255 ? 17.482 -10.047 -40.173 1.00 51.75 255 ALA A CA 1
ATOM 2076 C C . ALA A 1 255 ? 17.386 -11.423 -40.861 1.00 51.75 255 ALA A C 1
ATOM 2078 O O . ALA A 1 255 ? 16.940 -12.409 -40.272 1.00 51.75 255 ALA A O 1
ATOM 2079 N N . SER A 1 256 ? 17.788 -11.493 -42.132 1.00 51.84 256 SER A N 1
ATOM 2080 C CA . SER A 1 256 ? 17.915 -12.763 -42.847 1.00 51.84 256 SER A CA 1
ATOM 2081 C C . SER A 1 256 ? 18.878 -13.680 -42.087 1.00 51.84 256 SER A C 1
ATOM 2083 O O . SER A 1 256 ? 19.960 -13.252 -41.689 1.00 51.84 256 SER A O 1
ATOM 2085 N N . LYS A 1 257 ? 18.551 -14.972 -41.941 1.00 52.41 257 LYS A N 1
ATOM 2086 C CA . LYS A 1 257 ? 19.483 -15.978 -41.380 1.00 52.41 257 LYS A CA 1
ATOM 2087 C C . LYS A 1 257 ? 20.820 -16.061 -42.148 1.00 52.41 257 LYS A C 1
ATOM 2089 O O . LYS A 1 257 ? 21.753 -16.686 -41.659 1.00 52.41 257 LYS A O 1
ATOM 2094 N N . LEU A 1 258 ? 20.904 -15.443 -43.332 1.00 54.06 258 LEU A N 1
ATOM 2095 C CA . LEU A 1 258 ? 22.061 -15.426 -44.230 1.00 54.06 258 LEU A CA 1
ATOM 2096 C C . LEU A 1 258 ? 22.874 -14.113 -44.216 1.00 54.06 258 LEU A C 1
ATOM 2098 O O . LEU A 1 258 ? 23.926 -14.071 -44.847 1.00 54.06 258 LEU A O 1
ATOM 2102 N N . SER A 1 259 ? 22.451 -13.049 -43.518 1.00 55.25 259 SER A N 1
ATOM 2103 C CA . SER A 1 259 ? 23.291 -11.848 -43.332 1.00 55.25 259 SER A CA 1
ATOM 2104 C C . SER A 1 259 ? 24.317 -12.118 -42.224 1.00 55.25 259 SER A C 1
ATOM 2106 O O . SER A 1 259 ? 23.995 -12.054 -41.037 1.00 55.25 259 SER A O 1
ATOM 2108 N N . LEU A 1 260 ? 25.520 -12.548 -42.620 1.00 57.78 260 LEU A N 1
ATOM 2109 C CA . LEU A 1 260 ? 26.396 -13.376 -41.782 1.00 57.78 260 LEU A CA 1
ATOM 2110 C C . LEU A 1 260 ? 27.508 -12.657 -41.002 1.00 57.78 260 LEU A C 1
ATOM 2112 O O . LEU A 1 260 ? 28.001 -13.257 -40.049 1.00 57.78 260 LEU A O 1
ATOM 2116 N N . ASP A 1 261 ? 27.846 -11.392 -41.255 1.00 64.69 261 ASP A N 1
ATOM 2117 C CA . ASP A 1 261 ? 29.044 -10.812 -40.617 1.00 64.69 261 ASP A CA 1
ATOM 2118 C C . ASP A 1 261 ? 28.759 -10.085 -39.290 1.00 64.69 261 ASP A C 1
ATOM 2120 O O . ASP A 1 261 ? 29.309 -10.453 -38.242 1.00 64.69 261 ASP A O 1
ATOM 2124 N N . GLU A 1 262 ? 27.840 -9.119 -39.295 1.00 68.94 262 GLU A N 1
ATOM 2125 C CA . GLU A 1 262 ? 27.527 -8.255 -38.151 1.00 68.94 262 GLU A CA 1
ATOM 2126 C C . GLU A 1 262 ? 26.008 -8.064 -38.013 1.00 68.94 262 GLU A C 1
ATOM 2128 O O . GLU A 1 262 ? 25.309 -7.864 -39.006 1.00 68.94 262 GLU A O 1
ATOM 2133 N N . LEU A 1 263 ? 25.486 -8.153 -36.785 1.00 74.94 263 LEU A N 1
ATOM 2134 C CA . LEU A 1 263 ? 24.068 -7.940 -36.489 1.00 74.94 263 LEU A CA 1
ATOM 2135 C C . LEU A 1 263 ? 23.910 -6.911 -35.375 1.00 74.94 263 LEU A C 1
ATOM 2137 O O . LEU A 1 263 ? 24.548 -7.004 -34.326 1.00 74.94 263 LEU A O 1
ATOM 2141 N N . GLU A 1 264 ? 23.042 -5.936 -35.603 1.00 77.31 264 GLU A N 1
ATOM 2142 C CA . GLU A 1 264 ? 22.704 -4.931 -34.604 1.00 77.31 264 GLU A CA 1
ATOM 2143 C C . GLU A 1 264 ? 21.674 -5.485 -33.635 1.00 77.31 264 GLU A C 1
ATOM 2145 O O . GLU A 1 264 ? 20.586 -5.889 -34.036 1.00 77.31 264 GLU A O 1
ATOM 2150 N N . ILE A 1 265 ? 22.029 -5.513 -32.358 1.00 83.31 265 ILE A N 1
ATOM 2151 C CA . ILE A 1 265 ? 21.157 -5.940 -31.273 1.00 83.31 265 ILE A CA 1
ATOM 2152 C C . ILE A 1 265 ? 20.811 -4.709 -30.448 1.00 83.31 265 ILE A C 1
ATOM 2154 O O . ILE A 1 265 ? 21.701 -3.955 -30.042 1.00 83.31 265 ILE A O 1
ATOM 2158 N N . PHE A 1 266 ? 19.521 -4.538 -30.181 1.00 88.00 266 PHE A N 1
ATOM 2159 C CA . PHE A 1 266 ? 19.016 -3.501 -29.294 1.00 88.00 266 PHE A CA 1
ATOM 2160 C C . PHE A 1 266 ? 18.626 -4.111 -27.956 1.00 88.00 266 PHE A C 1
ATOM 2162 O O . PHE A 1 266 ? 18.095 -5.218 -27.895 1.00 88.00 266 PHE A O 1
ATOM 2169 N N . TYR A 1 267 ? 18.896 -3.392 -26.875 1.00 90.12 267 TYR A N 1
ATOM 2170 C CA . TYR A 1 267 ? 18.581 -3.833 -25.522 1.00 90.12 267 TYR A CA 1
ATOM 2171 C C . TYR A 1 267 ? 17.494 -2.962 -24.901 1.00 90.12 267 TYR A C 1
ATOM 2173 O O . TYR A 1 267 ? 17.462 -1.749 -25.120 1.00 90.12 267 TYR A O 1
ATOM 2181 N N . GLY A 1 268 ? 16.592 -3.590 -24.145 1.00 90.62 268 GLY A N 1
ATOM 2182 C CA . GLY A 1 268 ? 15.574 -2.890 -23.364 1.00 90.62 268 GLY A CA 1
ATOM 2183 C C . GLY A 1 268 ? 14.583 -2.080 -24.202 1.00 90.62 268 GLY A C 1
ATOM 2184 O O . GLY A 1 268 ? 14.043 -1.098 -23.707 1.00 90.62 268 GLY A O 1
ATOM 2185 N N . GLU A 1 269 ? 14.338 -2.455 -25.461 1.00 92.44 269 GLU A N 1
ATOM 2186 C CA . GLU A 1 269 ? 13.506 -1.679 -26.396 1.00 92.44 269 GLU A CA 1
ATOM 2187 C C . GLU A 1 269 ? 12.099 -1.389 -25.845 1.00 92.44 269 GLU A C 1
ATOM 2189 O O . GLU A 1 269 ? 11.633 -0.251 -25.902 1.00 92.44 269 GLU A O 1
ATOM 2194 N N . ALA A 1 270 ? 11.453 -2.384 -25.227 1.00 92.62 270 ALA A N 1
ATOM 2195 C CA . ALA A 1 270 ? 10.149 -2.207 -24.588 1.00 92.62 270 ALA A CA 1
ATOM 2196 C C . ALA A 1 270 ? 10.202 -1.222 -23.404 1.00 92.62 270 ALA A C 1
ATOM 2198 O O . ALA A 1 270 ? 9.312 -0.386 -23.260 1.00 92.62 270 ALA A O 1
ATOM 2199 N N . VAL A 1 271 ? 11.275 -1.262 -22.607 1.00 93.69 271 VAL A N 1
ATOM 2200 C CA . VAL A 1 271 ? 11.497 -0.340 -21.480 1.00 93.69 271 VAL A CA 1
ATOM 2201 C C . VAL A 1 271 ? 11.752 1.083 -21.983 1.00 93.69 271 VAL A C 1
ATOM 2203 O O . VAL A 1 271 ? 11.214 2.041 -21.438 1.00 93.69 271 VAL A O 1
ATOM 2206 N N . ILE A 1 272 ? 12.523 1.237 -23.060 1.00 94.19 272 ILE A N 1
ATOM 2207 C CA . ILE A 1 272 ? 12.775 2.535 -23.698 1.00 94.19 272 ILE A CA 1
ATOM 2208 C C . ILE A 1 272 ? 11.465 3.126 -24.211 1.00 94.19 272 ILE A C 1
ATOM 2210 O O . ILE A 1 272 ? 11.160 4.279 -23.906 1.00 94.19 272 ILE A O 1
ATOM 2214 N N . LYS A 1 273 ? 10.660 2.327 -24.924 1.00 93.38 273 LYS A N 1
ATOM 2215 C CA . LYS A 1 273 ? 9.334 2.742 -25.389 1.00 93.38 273 LYS A CA 1
ATOM 2216 C C . LYS A 1 273 ? 8.470 3.190 -24.213 1.00 93.38 273 LYS A C 1
ATOM 2218 O O . LYS A 1 273 ? 7.948 4.298 -24.251 1.00 93.38 273 LYS A O 1
ATOM 2223 N N . PHE A 1 274 ? 8.412 2.395 -23.146 1.00 94.50 274 PHE A N 1
ATOM 2224 C CA . PHE A 1 274 ? 7.685 2.730 -21.924 1.00 94.50 274 PHE A CA 1
ATOM 2225 C C . PHE A 1 274 ? 8.115 4.086 -21.333 1.00 94.50 274 PHE A C 1
ATOM 2227 O O . PHE A 1 274 ? 7.264 4.932 -21.066 1.00 94.50 274 PHE A O 1
ATOM 2234 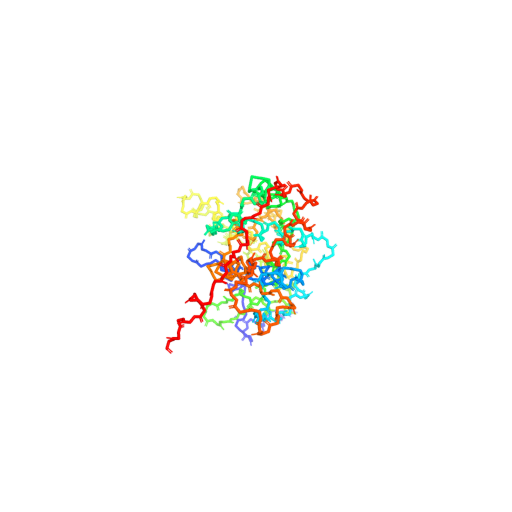N N . ILE A 1 275 ? 9.423 4.348 -21.203 1.00 94.56 275 ILE A N 1
ATOM 2235 C CA . ILE A 1 275 ? 9.944 5.636 -20.702 1.00 94.56 275 ILE A CA 1
ATOM 2236 C C . ILE A 1 275 ? 9.560 6.792 -21.622 1.00 94.56 275 ILE A C 1
ATOM 2238 O O . ILE A 1 275 ? 9.101 7.828 -21.149 1.00 94.56 275 ILE A O 1
ATOM 2242 N N . THR A 1 276 ? 9.723 6.628 -22.932 1.00 93.31 276 THR A N 1
ATOM 2243 C CA . THR A 1 276 ? 9.430 7.705 -23.887 1.00 93.31 276 THR A CA 1
ATOM 2244 C C . THR A 1 276 ? 7.937 7.983 -24.054 1.00 93.31 276 THR A C 1
ATOM 2246 O O . THR A 1 276 ? 7.575 9.112 -24.375 1.00 93.31 276 THR A O 1
ATOM 2249 N N . SER A 1 277 ? 7.081 6.981 -23.835 1.00 91.31 277 SER A N 1
ATOM 2250 C CA . SER A 1 277 ? 5.627 7.112 -23.930 1.00 91.31 277 SER A CA 1
ATOM 2251 C C . SER A 1 277 ? 5.018 7.634 -22.634 1.00 91.31 277 SER A C 1
ATOM 2253 O O . SER A 1 277 ? 4.327 8.639 -22.672 1.00 91.31 277 SER A O 1
ATOM 2255 N N . HIS A 1 278 ? 5.311 7.009 -21.493 1.00 91.56 278 HIS A N 1
ATOM 2256 C CA . HIS A 1 278 ? 4.668 7.358 -20.222 1.00 91.56 278 HIS A CA 1
ATOM 2257 C C . HIS A 1 278 ? 5.495 8.358 -19.405 1.00 91.56 278 HIS A C 1
ATOM 2259 O O . HIS A 1 278 ? 4.950 9.233 -18.749 1.00 91.56 278 HIS A O 1
ATOM 2265 N N . GLY A 1 279 ? 6.827 8.288 -19.454 1.00 87.75 279 GLY A N 1
ATOM 2266 C CA . GLY A 1 279 ? 7.688 9.178 -18.666 1.00 87.75 279 GLY A CA 1
ATOM 2267 C C . GLY A 1 279 ? 7.700 10.620 -19.176 1.00 87.75 279 GLY A C 1
ATOM 2268 O O . GLY A 1 279 ? 7.957 11.545 -18.407 1.00 87.75 279 GLY A O 1
ATOM 2269 N N . LYS A 1 280 ? 7.409 10.832 -20.464 1.00 85.44 280 LYS A N 1
ATOM 2270 C CA . LYS A 1 280 ? 7.365 12.167 -21.069 1.00 85.44 280 LYS A CA 1
ATOM 2271 C C . LYS A 1 280 ? 6.218 13.012 -20.516 1.00 85.44 280 LYS A C 1
ATOM 2273 O O . LYS A 1 280 ? 6.449 14.166 -20.165 1.00 85.44 280 LYS A O 1
ATOM 2278 N N . ASP A 1 281 ? 5.029 12.430 -20.401 1.00 84.00 281 ASP A N 1
ATOM 2279 C CA . ASP A 1 281 ? 3.822 13.141 -19.962 1.00 84.00 281 ASP A CA 1
ATOM 2280 C C . ASP A 1 281 ? 3.914 13.587 -18.495 1.00 84.00 281 ASP A C 1
ATOM 2282 O O . ASP A 1 281 ? 3.309 14.579 -18.098 1.00 84.00 281 ASP A O 1
ATOM 2286 N N . PHE A 1 282 ? 4.760 12.915 -17.710 1.00 86.12 282 PHE A N 1
ATOM 2287 C CA . PHE A 1 282 ? 5.016 13.232 -16.305 1.00 86.12 282 PHE A CA 1
ATOM 2288 C C . PHE A 1 282 ? 6.270 14.090 -16.074 1.00 86.12 282 PHE A C 1
ATOM 2290 O O . PHE A 1 282 ? 6.640 14.330 -14.928 1.00 86.12 282 PHE A O 1
ATOM 2297 N N . GLY A 1 283 ? 6.970 14.522 -17.132 1.00 89.25 283 GLY A N 1
ATOM 2298 C CA . GLY A 1 283 ? 8.230 15.270 -17.005 1.00 89.25 283 GLY A CA 1
ATOM 2299 C C . GLY A 1 283 ? 9.400 14.451 -16.437 1.00 89.25 283 GLY A C 1
ATOM 2300 O O . GLY A 1 283 ? 10.401 15.015 -16.011 1.00 89.25 283 GLY A O 1
ATOM 2301 N N . ILE A 1 284 ? 9.284 13.122 -16.433 1.00 93.38 284 ILE A N 1
ATOM 2302 C CA . ILE A 1 284 ? 10.276 12.185 -15.885 1.00 93.38 284 ILE A CA 1
ATOM 2303 C C . ILE A 1 284 ? 11.352 11.848 -16.921 1.00 93.38 284 ILE A C 1
ATOM 2305 O O . ILE A 1 284 ? 12.473 11.480 -16.571 1.00 93.38 284 ILE A O 1
ATOM 2309 N N . TRP A 1 285 ? 11.034 11.943 -18.210 1.00 93.94 285 TRP A N 1
ATOM 2310 C CA . TRP A 1 285 ? 12.009 11.674 -19.259 1.00 93.94 285 TRP A CA 1
ATOM 2311 C C . TRP A 1 285 ? 13.016 12.824 -19.394 1.00 93.94 285 TRP A C 1
ATOM 2313 O O . TRP A 1 285 ? 12.653 13.955 -19.704 1.00 93.94 285 TRP A O 1
ATOM 2323 N N . THR A 1 286 ? 14.306 12.518 -19.239 1.00 92.12 286 THR A N 1
ATOM 2324 C CA . THR A 1 286 ? 15.399 13.511 -19.263 1.00 92.12 286 THR A CA 1
ATOM 2325 C C . THR A 1 286 ? 15.758 14.025 -20.661 1.00 92.12 286 THR A C 1
ATOM 2327 O O . THR A 1 286 ? 16.635 14.876 -20.801 1.00 92.12 286 THR A O 1
ATOM 2330 N N . GLY A 1 287 ? 15.161 13.468 -21.721 1.00 89.38 287 GLY A N 1
ATOM 2331 C CA . GLY A 1 287 ? 15.582 13.707 -23.106 1.00 89.38 287 GLY A CA 1
ATOM 2332 C C . GLY A 1 287 ? 16.878 12.982 -23.499 1.00 89.38 287 GLY A C 1
ATOM 2333 O O . GLY A 1 287 ? 17.300 13.055 -24.653 1.00 89.38 287 GLY A O 1
ATOM 2334 N N . TYR A 1 288 ? 17.508 12.254 -22.571 1.00 90.56 288 TYR A N 1
ATOM 2335 C CA . TYR A 1 288 ? 18.687 11.439 -22.850 1.00 90.56 288 TYR A CA 1
ATOM 2336 C C . TYR A 1 288 ? 18.318 10.217 -23.705 1.00 90.56 288 TYR A C 1
ATOM 2338 O O . TYR A 1 288 ? 17.288 9.578 -23.478 1.00 90.56 288 TYR A O 1
ATOM 2346 N N . SER A 1 289 ? 19.175 9.880 -24.674 1.00 89.00 289 SER A N 1
ATOM 2347 C CA . SER A 1 289 ? 19.072 8.651 -25.473 1.00 89.00 289 SER A CA 1
ATOM 2348 C C . SER A 1 289 ? 20.065 7.600 -24.958 1.00 89.00 289 SER A C 1
ATOM 2350 O O . SER A 1 289 ? 21.222 7.948 -24.716 1.00 89.00 289 SER A O 1
ATOM 2352 N N . PRO A 1 290 ? 19.652 6.334 -24.779 1.00 91.25 290 PRO A N 1
ATOM 2353 C CA . PRO A 1 290 ? 20.498 5.292 -24.207 1.00 91.25 290 PRO A CA 1
ATOM 2354 C C . PRO A 1 290 ? 21.516 4.757 -25.226 1.00 91.25 290 PRO A C 1
ATOM 2356 O O . PRO A 1 290 ? 21.299 4.814 -26.434 1.00 91.25 290 PRO A O 1
ATOM 2359 N N . ASP A 1 291 ? 22.590 4.139 -24.734 1.00 90.31 291 ASP A N 1
ATOM 2360 C CA . ASP A 1 291 ? 23.597 3.447 -25.552 1.00 90.31 291 ASP A CA 1
ATOM 2361 C C . ASP A 1 291 ? 23.171 1.988 -25.799 1.00 90.31 291 ASP A C 1
ATOM 2363 O O . ASP A 1 291 ? 23.920 1.046 -25.542 1.00 90.31 291 ASP A O 1
ATOM 2367 N N . ASN A 1 292 ? 21.926 1.774 -26.228 1.00 88.31 292 ASN A N 1
ATOM 2368 C CA . ASN A 1 292 ? 21.282 0.456 -26.220 1.00 88.31 292 ASN A CA 1
ATOM 2369 C C . ASN A 1 292 ? 21.572 -0.415 -27.452 1.00 88.31 292 ASN A C 1
ATOM 2371 O O . ASN A 1 292 ? 21.124 -1.561 -27.503 1.00 88.31 292 ASN A O 1
ATOM 2375 N N . ARG A 1 293 ? 22.296 0.117 -28.438 1.00 87.69 293 ARG A N 1
ATOM 2376 C CA . ARG A 1 293 ? 22.685 -0.585 -29.663 1.00 87.69 293 ARG A CA 1
ATOM 2377 C C . ARG A 1 293 ? 24.072 -1.193 -29.502 1.00 87.69 293 ARG A C 1
ATOM 2379 O O . ARG A 1 293 ? 25.034 -0.490 -29.197 1.00 87.69 293 ARG A O 1
ATOM 2386 N N . LYS A 1 294 ? 24.196 -2.490 -29.776 1.00 82.75 294 LYS A N 1
ATOM 2387 C CA . LYS A 1 294 ? 25.484 -3.186 -29.886 1.00 82.75 294 LYS A CA 1
ATOM 2388 C C . LYS A 1 294 ? 25.575 -3.947 -31.198 1.00 82.75 294 LYS A C 1
ATOM 2390 O O . LYS A 1 294 ? 24.583 -4.470 -31.692 1.00 82.75 294 LYS A O 1
ATOM 2395 N N . ILE A 1 295 ? 26.788 -4.038 -31.730 1.00 80.75 295 ILE A N 1
ATOM 2396 C CA . ILE A 1 295 ? 27.095 -4.895 -32.874 1.00 80.75 295 ILE A CA 1
ATOM 2397 C C . ILE A 1 295 ? 27.544 -6.250 -32.329 1.00 80.75 295 ILE A C 1
ATOM 2399 O O . ILE A 1 295 ? 28.506 -6.321 -31.566 1.00 80.75 295 ILE A O 1
ATOM 2403 N N . SER A 1 296 ? 26.844 -7.316 -32.708 1.00 72.56 296 SER A N 1
ATOM 2404 C CA . SER A 1 296 ? 27.233 -8.697 -32.431 1.00 72.56 296 SER A CA 1
ATOM 2405 C C . SER A 1 296 ? 27.902 -9.296 -33.662 1.00 72.56 296 SER A C 1
ATOM 2407 O O . SER A 1 296 ? 27.315 -9.326 -34.749 1.00 72.56 296 SER A O 1
ATOM 2409 N N . ARG A 1 297 ? 29.140 -9.777 -33.503 1.00 69.62 297 ARG A N 1
ATOM 2410 C CA . ARG A 1 297 ? 29.891 -10.431 -34.582 1.00 69.62 297 ARG A CA 1
ATOM 2411 C C . ARG A 1 297 ? 29.636 -11.930 -34.588 1.00 69.62 297 ARG A C 1
ATOM 2413 O O . ARG A 1 297 ? 29.170 -12.510 -33.613 1.00 69.62 297 ARG A O 1
ATOM 2420 N N . PHE A 1 298 ? 29.953 -12.602 -35.694 1.00 63.66 298 PHE A N 1
ATOM 2421 C CA . PHE A 1 298 ? 29.811 -14.065 -35.797 1.00 63.66 298 PHE A CA 1
ATOM 2422 C C . PHE A 1 298 ? 30.556 -14.828 -34.686 1.00 63.66 298 PHE A C 1
ATOM 2424 O O . PHE A 1 298 ? 30.010 -15.756 -34.100 1.00 63.66 298 PHE A O 1
ATOM 2431 N N . LYS A 1 299 ? 31.764 -14.378 -34.321 1.00 63.78 299 LYS A N 1
ATOM 2432 C CA . LYS A 1 299 ? 32.584 -14.998 -33.263 1.00 63.78 299 LYS A CA 1
ATOM 2433 C C . LYS A 1 299 ? 31.942 -14.941 -31.872 1.00 63.78 299 LYS A C 1
ATOM 2435 O O . LYS A 1 299 ? 32.139 -15.864 -31.092 1.00 63.78 299 LYS A O 1
ATOM 2440 N N . ASP A 1 300 ? 31.137 -13.917 -31.596 1.00 58.91 300 ASP A N 1
ATOM 2441 C CA . ASP A 1 300 ? 30.443 -13.750 -30.311 1.00 58.91 300 ASP A CA 1
ATOM 2442 C C . ASP A 1 300 ? 29.201 -14.654 -30.206 1.00 58.91 300 ASP A C 1
ATOM 2444 O O . ASP A 1 300 ? 28.693 -14.903 -29.117 1.00 58.91 300 ASP A O 1
ATOM 2448 N N . ARG A 1 301 ? 28.714 -15.159 -31.350 1.00 58.50 301 ARG A N 1
ATOM 2449 C CA . ARG A 1 301 ? 27.542 -16.042 -31.477 1.00 58.50 301 ARG A CA 1
ATOM 2450 C C . ARG A 1 301 ? 27.903 -17.534 -31.381 1.00 58.50 301 ARG A C 1
ATOM 2452 O O . ARG A 1 301 ? 27.007 -18.360 -31.242 1.00 58.50 301 ARG A O 1
ATOM 2459 N N . CYS A 1 302 ? 29.193 -17.879 -31.447 1.00 48.97 302 CYS A N 1
ATOM 2460 C CA . CYS A 1 302 ? 29.713 -19.253 -31.479 1.00 48.97 302 CYS A CA 1
ATOM 2461 C C . CYS A 1 302 ? 30.380 -19.699 -30.164 1.00 48.97 302 CYS A C 1
ATOM 2463 O O . CYS A 1 302 ? 31.367 -20.430 -30.198 1.00 48.97 302 CYS A O 1
ATOM 2465 N N . ILE A 1 303 ? 29.855 -19.296 -29.005 1.00 46.00 303 ILE A N 1
ATOM 2466 C CA . ILE A 1 303 ? 30.151 -20.004 -27.751 1.00 46.00 303 ILE A CA 1
ATOM 2467 C C . ILE A 1 303 ? 29.021 -21.010 -27.543 1.00 46.00 303 ILE A C 1
ATOM 2469 O O . ILE A 1 303 ? 27.969 -20.692 -26.993 1.00 46.00 303 ILE A O 1
ATOM 2473 N N . ILE A 1 304 ? 29.230 -22.209 -28.082 1.00 40.91 304 ILE A N 1
ATOM 2474 C CA . ILE A 1 304 ? 28.424 -23.391 -27.779 1.00 40.91 304 ILE A CA 1
ATOM 2475 C C . ILE A 1 304 ? 28.930 -23.923 -26.431 1.00 40.91 304 ILE A C 1
ATOM 2477 O O . ILE A 1 304 ? 30.132 -24.149 -26.282 1.00 40.91 304 ILE A O 1
ATOM 2481 N N . LEU A 1 305 ? 28.017 -24.055 -25.463 1.00 32.75 305 LEU A N 1
ATOM 2482 C CA . LEU A 1 305 ? 28.182 -24.898 -24.273 1.00 32.75 305 LEU A CA 1
ATOM 2483 C C . LEU A 1 305 ? 28.246 -26.372 -24.681 1.00 32.75 305 LEU A C 1
ATOM 2485 O O . LEU A 1 305 ? 27.383 -26.773 -25.495 1.00 32.75 305 LEU A O 1
#

Secondary structure (DSSP, 8-state):
--------SSSSS--HHHHHH--SEETTEEHHHHHHHHHHHHHHHTSHHHHHHH-TT------SGGGTS--SSS-HHHHHHHHHHHHHHH---TT-GGGGB-HHHHHHHHHHHHHSHHHHHHHHHHHHHHHHHH-B-TTT--BTHHHHTTHHHHHHHHHHHHHSHHHHHHHHHHHHTTSS-HHHHHHHHHHHHHHHHHH-HHHHHHHHHHHHTTSTT----TTTS-SS-S-----HHHHHHHHHHHT-EE--TT--TT--SEEEEEESHHHHHHIIIIIHHTT-B-SPPP--EEEEEHHHH----

Organism: Owenia fusiformis (NCBI:txid6347)

Sequence (305 aa):
MDSTSTRAETTNGLSTDVLLSLTPVQNNTDTLVKHCKDILMSYLINQSHIKDAFFPDEKLNRIRDEEIIDSDWFDFEFLGNLLMFKNVYHIKDTYKINKMVDGKTVEELLKDICSSSDWKKLGFNIYTSLFPDFVKDRLTNLTFRKFMENGAYWARELSQKMLGQNWVYSVLHPLTKGNYTEGQFRRDMNIQFMKLHLLDPQSVMITFMELQRVLPKMSLDLVTTDYLGGPIIFDKQISDSITKAVNKATSPTHASKLSLDELEIFYGEAVIKFITSHGKDFGIWTGYSPDNRKISRFKDRCIIL

Foldseek 3Di:
DDDDPDDPQPDAPDDLVQVLPFACADPNDRVLLVVLLVLLLLVLCPPPLNCVQQPVPDPRPPDPCCVQDDPPPDDSPVVSLLVLLLLLLVDPDPFCSNVQFPNVLSVVVLVPCCQDLVLLQRLLSNSLVCQQPNTADPPSRHGLVVCLVQLVVSLVNNLVVCLDPVNLCVLVVCVVVVVADPVNSQVSVQRSLSSSCSSPVVSNVVSQVSSCVRDPPHDNCSSVDNNNDDDSDDDPVSSVSNNCLQAPKDFPPPPDPPPAFKGKIFGSPSVSCSCVPPVVVSVGGPPDDINGIDIDGNVNVPPDD

pLDDT: mean 84.76, std 14.38, range [29.97, 97.62]